Protein AF-0000000083363530 (afdb_homodimer)

Foldseek 3Di:
DDPPDPCVLCVVPLQAAAEDLQDPVSVLVRLLSLHQYEHEHQDDVRVVSQVVLVVLLQYDYFDADPPPRDTDPVSVVVRRCLCHPNPVSVVSNSVSSPVVNVVSVVVVVVVVVVVVVVVD/DDPPDPVVLCVVNLQAAAEDLQDPVSVLVRLLSLHQYEHEHQDDVRVVSQVVLVVLLQYDYFDADPPPRDTDPVSVVVRRCLCHPNPVSVVSNSVSSPVVNVVSVVVVVVVVVVVVVVVD

Solvent-accessible surface area (backbone atoms only — not comparable to full-atom values): 12328 Å² total; per-residue (Å²): 132,84,75,68,58,66,61,58,53,50,68,54,49,69,58,35,32,27,35,26,43,35,46,72,67,43,46,51,55,33,24,67,66,25,26,26,33,41,31,51,50,80,53,80,77,12,47,62,44,38,51,52,39,37,72,60,39,24,33,44,69,41,53,59,41,86,87,80,66,47,67,41,60,67,39,47,43,52,47,52,41,37,52,71,68,34,63,70,58,28,48,50,17,32,56,35,10,47,57,47,24,57,54,51,53,50,49,52,50,48,48,51,50,49,48,55,55,60,75,93,133,83,75,70,59,66,60,56,52,47,71,64,41,68,60,34,31,26,36,25,43,35,46,72,66,42,48,50,56,32,23,68,64,25,25,26,33,41,30,50,50,81,54,80,76,13,46,61,44,38,53,53,38,37,72,60,38,24,33,45,70,40,54,61,40,88,87,80,66,46,66,42,60,67,39,46,43,51,47,51,40,36,53,70,69,34,64,69,59,26,48,50,18,30,54,36,10,47,58,48,24,55,54,51,53,52,48,52,51,49,47,52,50,47,48,55,57,59,75,91

Secondary structure (DSSP, 8-state):
-----HHHHHHS----EEEE---HHHHHHHHHTTPPEEE---STTHHHHHHHHHHTTSEEEPPB-TTT-PBPHHHHHHHHHHHHT-HHHHHHHHHHHHHHHHHHHHHHHHHHHHHHHHH-/-----HHHHHHS----EEEE---HHHHHHHHHTTPPEEE---STTHHHHHHHHHHTTSEEEPPB-TTT-PBPHHHHHHHHHHHHT-HHHHHHHHHHHHHHHHHHHHHHHHHHHHHHHHH-

Nearest PDB structures (foldseek):
  7es1-assembly1_A  TM=7.806E-01  e=2.069E-10  Oryza sativa Japonica Group
  7erx-assembly1_A  TM=7.816E-01  e=2.651E-10  Oryza sativa Japonica Group
  7es2-assembly1_A  TM=7.808E-01  e=3.001E-10  Oryza sativa Japonica Group
  7es0-assembly1_A  TM=7.761E-01  e=3.397E-10  Oryza sativa Japonica Group
  2o6l-assembly1_B  TM=7.763E-01  e=7.255E-05  Homo sapiens

InterPro domains:
  IPR002213 UDP-glucuronosyl/UDP-glucosyltransferase [PF00201] (2-87)
  IPR035595 UDP-glycosyltransferase family, conserved site [PS00375] (3-46)
  IPR050481 UDP-glycosyltransferase, plant-type [PTHR48049] (2-119)

Sequence (240 aa):
MGWVPQVSLLAHGAVGGFLTHCGQRSLTEGLLFWRPLIMLPIRGDQGPNARLMEGKKVGLQVKRDENDGSFDCHGIVSAVRAVMLEEETRGVLVANALKAQGIIADKELQYRYIDQLTQQMGWVPQVSLLAHGAVGGFLTHCGQRSLTEGLLFWRPLIMLPIRGDQGPNARLMEGKKVGLQVKRDENDGSFDCHGIVSAVRAVMLEEETRGVLVANALKAQGIIADKELQYRYIDQLTQQ

pLDDT: mean 82.64, std 19.35, range [20.36, 98.25]

Structure (mmCIF, N/CA/C/O backbone):
data_AF-0000000083363530-model_v1
#
loop_
_entity.id
_entity.type
_entity.pdbx_description
1 polymer 'Uncharacterized protein'
#
loop_
_atom_site.group_PDB
_atom_site.id
_atom_site.type_symbol
_atom_site.label_atom_id
_atom_site.label_alt_id
_atom_site.label_comp_id
_atom_site.label_asym_id
_atom_site.label_entity_id
_atom_site.label_seq_id
_atom_site.pdbx_PDB_ins_code
_atom_site.Cartn_x
_atom_site.Cartn_y
_atom_site.Cartn_z
_atom_site.occupancy
_atom_site.B_iso_or_equiv
_atom_site.auth_seq_id
_atom_site.auth_comp_id
_atom_site.auth_asym_id
_atom_site.auth_atom_id
_atom_site.pdbx_PDB_model_num
ATOM 1 N N . MET A 1 1 ? -5.062 17.984 -24.953 1 20.36 1 MET A N 1
ATOM 2 C CA . MET A 1 1 ? -4.559 17.375 -23.719 1 20.36 1 MET A CA 1
ATOM 3 C C . MET A 1 1 ? -5.488 16.266 -23.25 1 20.36 1 MET A C 1
ATOM 5 O O . MET A 1 1 ? -6.664 16.516 -22.984 1 20.36 1 MET A O 1
ATOM 9 N N . GLY A 1 2 ? -5.668 15.078 -23.766 1 26.3 2 GLY A N 1
ATOM 10 C CA . GLY A 1 2 ? -6.793 14.148 -23.75 1 26.3 2 GLY A CA 1
ATOM 11 C C . GLY A 1 2 ? -7.09 13.594 -22.359 1 26.3 2 GLY A C 1
ATOM 12 O O . GLY A 1 2 ? -6.195 13.492 -21.531 1 26.3 2 GLY A O 1
ATOM 13 N N . TRP A 1 3 ? -8.289 14.117 -21.844 1 24.89 3 TRP A N 1
ATOM 14 C CA . TRP A 1 3 ? -9.008 13.656 -20.656 1 24.89 3 TRP A CA 1
ATOM 15 C C . TRP A 1 3 ? -8.984 12.133 -20.562 1 24.89 3 TRP A C 1
ATOM 17 O O . TRP A 1 3 ? -9.508 11.445 -21.438 1 24.89 3 TRP A O 1
ATOM 27 N N . VAL A 1 4 ? -7.973 11.555 -20.406 1 35.59 4 VAL A N 1
ATOM 28 C CA . VAL A 1 4 ? -8.141 10.148 -20.078 1 35.59 4 VAL A CA 1
ATOM 29 C C . VAL A 1 4 ? -9.375 9.953 -19.203 1 35.59 4 VAL A C 1
ATOM 31 O O . VAL A 1 4 ? -9.547 10.648 -18.203 1 35.59 4 VAL A O 1
ATOM 34 N N . PRO A 1 5 ? -10.469 9.484 -19.781 1 35.5 5 PRO A N 1
ATOM 35 C CA . PRO A 1 5 ? -11.75 9.328 -19.094 1 35.5 5 PRO A CA 1
ATOM 36 C C . PRO A 1 5 ? -11.586 8.836 -17.656 1 35.5 5 PRO A C 1
ATOM 38 O O . PRO A 1 5 ? -10.719 8 -17.375 1 35.5 5 PRO A O 1
ATOM 41 N N . GLN A 1 6 ? -11.93 9.633 -16.672 1 36.66 6 GLN A N 1
ATOM 42 C CA . GLN A 1 6 ? -12.023 9.414 -15.227 1 36.66 6 GLN A CA 1
ATOM 43 C C . GLN A 1 6 ? -12.508 8.008 -14.914 1 36.66 6 GLN A C 1
ATOM 45 O O . GLN A 1 6 ? -11.992 7.355 -14.008 1 36.66 6 GLN A O 1
ATOM 50 N N . VAL A 1 7 ? -13.648 7.656 -15.539 1 37.97 7 VAL A N 1
ATOM 51 C CA . VAL A 1 7 ? -14.344 6.391 -15.336 1 37.97 7 VAL A CA 1
ATOM 52 C C . VAL A 1 7 ? -13.414 5.227 -15.664 1 37.97 7 VAL A C 1
ATOM 54 O O . VAL A 1 7 ? -13.414 4.211 -14.969 1 37.97 7 VAL A O 1
ATOM 57 N N . SER A 1 8 ? -12.828 5.297 -16.844 1 39.44 8 SER A N 1
ATOM 58 C CA . SER A 1 8 ? -11.984 4.184 -17.25 1 39.44 8 SER A CA 1
ATOM 59 C C . SER A 1 8 ? -10.82 3.98 -16.297 1 39.44 8 SER A C 1
ATOM 61 O O . SER A 1 8 ? -10.398 2.85 -16.047 1 39.44 8 SER A O 1
ATOM 63 N N . LEU A 1 9 ? -10.25 5.039 -15.945 1 39.72 9 LEU A N 1
ATOM 64 C CA . LEU A 1 9 ? -9.18 4.984 -14.953 1 39.72 9 LEU A CA 1
ATOM 65 C C . LEU A 1 9 ? -9.688 4.367 -13.648 1 39.72 9 LEU A C 1
ATOM 67 O O . LEU A 1 9 ? -8.977 3.58 -13.016 1 39.72 9 LEU A O 1
ATOM 71 N N . LEU A 1 10 ? -10.898 4.918 -13.266 1 40.12 10 LEU A N 1
ATOM 72 C CA . LEU A 1 10 ? -11.57 4.305 -12.125 1 40.12 10 LEU A CA 1
ATOM 73 C C . LEU A 1 10 ? -11.906 2.844 -12.414 1 40.12 10 LEU A C 1
ATOM 75 O O . LEU A 1 10 ? -11.914 2.014 -11.5 1 40.12 10 LEU A O 1
ATOM 79 N N . ALA A 1 11 ? -12.516 2.73 -13.578 1 40.66 11 ALA A N 1
ATOM 80 C CA . ALA A 1 11 ? -12.938 1.396 -13.992 1 40.66 11 ALA A CA 1
ATOM 81 C C . ALA A 1 11 ? -11.797 0.39 -13.859 1 40.66 11 ALA A C 1
ATOM 83 O O . ALA A 1 11 ? -12.031 -0.813 -13.727 1 40.66 11 ALA A O 1
ATOM 84 N N . HIS A 1 12 ? -10.602 0.972 -14.414 1 45.84 12 HIS A N 1
ATOM 85 C CA . HIS A 1 12 ? -9.484 0.067 -14.188 1 45.84 12 HIS A CA 1
ATOM 86 C C . HIS A 1 12 ? -8.992 0.144 -12.742 1 45.84 12 HIS A C 1
ATOM 88 O O . HIS A 1 12 ? -8.438 1.165 -12.328 1 45.84 12 HIS A O 1
ATOM 94 N N . GLY A 1 13 ? -9.898 0.085 -11.781 1 45.78 13 GLY A N 1
ATOM 95 C CA . GLY A 1 13 ? -9.898 0.132 -10.328 1 45.78 13 GLY A CA 1
ATOM 96 C C . GLY A 1 13 ? -8.5 0.112 -9.734 1 45.78 13 GLY A C 1
ATOM 97 O O . GLY A 1 13 ? -7.703 -0.777 -10.039 1 45.78 13 GLY A O 1
ATOM 98 N N . ALA A 1 14 ? -7.938 1.438 -9.719 1 51.19 14 ALA A N 1
ATOM 99 C CA . ALA A 1 14 ? -6.777 1.598 -8.844 1 51.19 14 ALA A CA 1
ATOM 100 C C . ALA A 1 14 ? -6.828 0.613 -7.676 1 51.19 14 ALA A C 1
ATOM 102 O O . ALA A 1 14 ? -7.695 0.716 -6.805 1 51.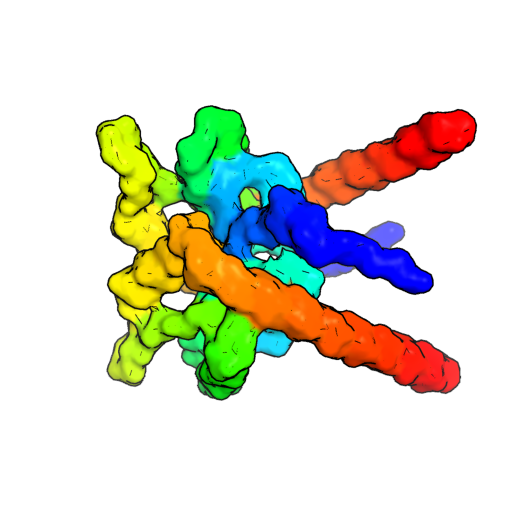19 14 ALA A O 1
ATOM 103 N N . VAL A 1 15 ? -6.484 -0.751 -7.922 1 64.88 15 VAL A N 1
ATOM 104 C CA . VAL A 1 15 ? -6.758 -1.924 -7.098 1 64.88 15 VAL A CA 1
ATOM 105 C C . VAL A 1 15 ? -5.715 -2.033 -5.988 1 64.88 15 VAL A C 1
ATOM 107 O O . VAL A 1 15 ? -4.535 -2.283 -6.262 1 64.88 15 VAL A O 1
ATOM 110 N N . GLY A 1 16 ? -5.922 -1.155 -4.957 1 88.75 16 GLY A N 1
ATOM 111 C CA . GLY A 1 16 ? -5.195 -1.433 -3.727 1 88.75 16 GLY A CA 1
ATOM 112 C C . GLY A 1 16 ? -5.047 -0.214 -2.836 1 88.75 16 GLY A C 1
ATOM 113 O O . GLY A 1 16 ? -5.742 0.786 -3.02 1 88.75 16 GLY A O 1
ATOM 114 N N . GLY A 1 17 ? -4.328 -0.275 -1.794 1 93.94 17 GLY A N 1
ATOM 115 C CA . GLY A 1 17 ? -3.988 0.768 -0.839 1 93.94 17 GLY A CA 1
ATOM 116 C C . GLY A 1 17 ? -2.5 0.849 -0.552 1 93.94 17 GLY A C 1
ATOM 117 O O . GLY A 1 17 ? -1.746 -0.065 -0.893 1 93.94 17 GLY A O 1
ATOM 118 N N . PHE A 1 18 ? -2.107 2 -0.044 1 94.31 18 PHE A N 1
ATOM 119 C CA . PHE A 1 18 ? -0.705 2.227 0.286 1 94.31 18 PHE A CA 1
ATOM 120 C C . PHE A 1 18 ? -0.535 2.486 1.778 1 94.31 18 PHE A C 1
ATOM 122 O O . PHE A 1 18 ? -1.211 3.35 2.344 1 94.31 18 PHE A O 1
ATOM 129 N N . LEU A 1 19 ? 0.334 1.679 2.395 1 96.62 19 LEU A N 1
ATOM 130 C CA . LEU A 1 19 ? 0.705 1.87 3.793 1 96.62 19 LEU A CA 1
ATOM 131 C C . LEU A 1 19 ? 1.917 2.787 3.912 1 96.62 19 LEU A C 1
ATOM 133 O O . LEU A 1 19 ? 2.914 2.602 3.211 1 96.62 19 LEU A O 1
ATOM 137 N N . THR A 1 20 ? 1.854 3.738 4.867 1 94.12 20 THR A N 1
ATOM 138 C CA . THR A 1 20 ? 2.955 4.688 4.988 1 94.12 20 THR A CA 1
ATOM 139 C C . THR A 1 20 ? 3.061 5.219 6.414 1 94.12 20 THR A C 1
ATOM 141 O O . THR A 1 20 ? 2.055 5.316 7.121 1 94.12 20 THR A O 1
ATOM 144 N N . HIS A 1 21 ? 4.219 5.66 6.723 1 94.31 21 HIS A N 1
ATOM 145 C CA . HIS A 1 21 ? 4.422 6.402 7.961 1 94.31 21 HIS A CA 1
ATOM 146 C C . HIS A 1 21 ? 4.23 7.898 7.746 1 94.31 21 HIS A C 1
ATOM 148 O O . HIS A 1 21 ? 4.344 8.688 8.688 1 94.31 21 HIS A O 1
ATOM 154 N N . CYS A 1 22 ? 3.963 8.242 6.492 1 93.31 22 CYS A N 1
ATOM 155 C CA . CYS A 1 22 ? 3.523 9.602 6.188 1 93.31 22 CYS A CA 1
ATOM 156 C C . CYS A 1 22 ? 4.715 10.539 6.031 1 93.31 22 CYS A C 1
ATOM 158 O O . CYS A 1 22 ? 4.625 11.719 6.367 1 93.31 22 CYS A O 1
ATOM 160 N N . GLY A 1 23 ? 5.816 10.008 5.648 1 89.56 23 GLY A N 1
ATOM 161 C CA . GLY A 1 23 ? 6.867 10.891 5.164 1 89.56 23 GLY A CA 1
ATOM 162 C C . GLY A 1 23 ? 6.52 11.555 3.846 1 89.56 23 GLY A C 1
ATOM 163 O O . GLY A 1 23 ? 5.703 11.047 3.08 1 89.56 23 GLY A O 1
ATOM 164 N N . GLN A 1 24 ? 7.176 12.617 3.607 1 85.5 24 GLN A N 1
ATOM 165 C CA . GLN A 1 24 ? 6.879 13.383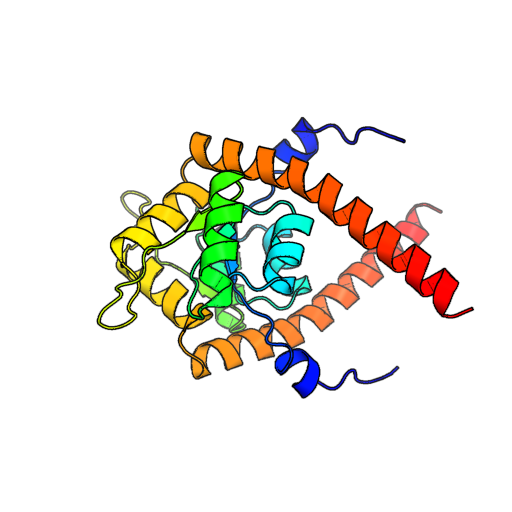 2.402 1 85.5 24 GLN A CA 1
ATOM 166 C C . GLN A 1 24 ? 7.074 12.539 1.148 1 85.5 24 GLN A C 1
ATOM 168 O O . GLN A 1 24 ? 6.223 12.539 0.255 1 85.5 24 GLN A O 1
ATOM 173 N N . ARG A 1 25 ? 8.047 11.812 1.051 1 83.31 25 ARG A N 1
ATOM 174 C CA . ARG A 1 25 ? 8.344 11.008 -0.135 1 83.31 25 ARG A CA 1
ATOM 175 C C . ARG A 1 25 ? 7.305 9.914 -0.33 1 83.31 25 ARG A C 1
ATOM 177 O O . ARG A 1 25 ? 6.805 9.719 -1.439 1 83.31 25 ARG A O 1
ATOM 184 N N . SER A 1 26 ? 6.949 9.156 0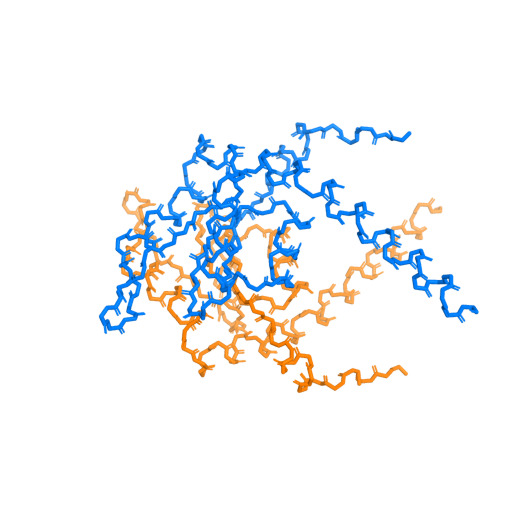.768 1 86.38 26 SER A N 1
ATOM 185 C CA . SER A 1 26 ? 6 8.055 0.643 1 86.38 26 SER A CA 1
ATOM 186 C C . SER A 1 26 ? 4.602 8.562 0.324 1 86.38 26 SER A C 1
ATOM 188 O O . SER A 1 26 ? 3.848 7.91 -0.402 1 86.38 26 SER A O 1
ATOM 190 N N . LEU A 1 27 ? 4.266 9.758 0.868 1 90.69 27 LEU A N 1
ATOM 191 C CA . LEU A 1 27 ? 2.967 10.344 0.549 1 90.69 27 LEU A CA 1
ATOM 192 C C . LEU A 1 27 ? 2.875 10.688 -0.933 1 90.69 27 LEU A C 1
ATOM 194 O O . LEU A 1 27 ? 1.875 10.383 -1.585 1 90.69 27 LEU A O 1
ATOM 198 N N . THR A 1 28 ? 3.938 11.266 -1.398 1 85.69 28 THR A N 1
ATOM 199 C CA . THR A 1 28 ? 3.98 11.625 -2.811 1 85.69 28 THR A CA 1
ATOM 200 C C . THR A 1 28 ? 3.891 10.383 -3.691 1 85.69 28 THR A C 1
ATOM 202 O O . THR A 1 28 ? 3.131 10.359 -4.664 1 85.69 28 THR A O 1
ATOM 205 N N . GLU A 1 29 ? 4.539 9.367 -3.348 1 82.12 29 GLU A N 1
ATOM 206 C CA . GLU A 1 29 ? 4.539 8.133 -4.121 1 82.12 29 GLU A CA 1
ATOM 207 C C . GLU A 1 29 ? 3.16 7.48 -4.121 1 82.12 29 GLU A C 1
ATOM 209 O O . GLU A 1 29 ? 2.672 7.047 -5.168 1 82.12 29 GLU A O 1
ATOM 214 N N . GLY A 1 30 ? 2.531 7.383 -2.938 1 86.25 30 GLY A N 1
ATOM 215 C CA . GLY A 1 30 ? 1.199 6.805 -2.844 1 86.25 30 GLY A CA 1
ATOM 216 C C . GLY A 1 30 ? 0.167 7.543 -3.674 1 86.25 30 GLY A C 1
ATOM 217 O O . GLY A 1 30 ? -0.622 6.922 -4.391 1 86.25 30 GLY A O 1
ATOM 218 N N . LEU A 1 31 ? 0.304 8.797 -3.682 1 87.44 31 LEU A N 1
ATOM 219 C CA . LEU A 1 31 ? -0.715 9.602 -4.336 1 87.44 31 LEU A CA 1
ATOM 220 C C . LEU A 1 31 ? -0.428 9.734 -5.828 1 87.44 31 LEU A C 1
ATOM 222 O O . LEU A 1 31 ? -1.341 9.977 -6.625 1 87.44 31 LEU A O 1
ATOM 226 N N . LEU A 1 32 ? 0.815 9.586 -6.215 1 80.44 32 LEU A N 1
ATOM 227 C CA . LEU A 1 32 ? 1.167 9.602 -7.629 1 80.44 32 LEU A CA 1
ATOM 228 C C . LEU A 1 32 ? 0.461 8.484 -8.383 1 80.44 32 LEU A C 1
ATOM 230 O O . LEU A 1 32 ? 0.088 8.648 -9.547 1 80.44 32 LEU A O 1
ATOM 234 N N . PHE A 1 33 ? 0.153 7.43 -7.648 1 77.56 33 PHE A N 1
ATOM 235 C CA . PHE A 1 33 ? -0.527 6.297 -8.266 1 77.56 33 PHE A CA 1
ATOM 236 C C . PHE A 1 33 ? -1.99 6.246 -7.836 1 77.56 33 PHE A C 1
ATOM 238 O O . PHE A 1 33 ? -2.643 5.207 -7.957 1 77.56 33 PHE A O 1
ATOM 245 N N . TRP A 1 34 ? -2.438 7.25 -7.215 1 84.56 34 TRP A N 1
ATOM 246 C CA . TRP A 1 34 ? -3.83 7.477 -6.844 1 84.56 34 TRP A CA 1
ATOM 247 C C . TRP A 1 34 ? -4.297 6.445 -5.82 1 84.56 34 TRP A C 1
ATOM 249 O O . TRP A 1 34 ? -5.441 5.996 -5.859 1 84.56 34 TRP A O 1
ATOM 259 N N . ARG A 1 35 ? -3.463 6.051 -5.031 1 89.62 35 ARG A N 1
ATOM 260 C CA . ARG A 1 35 ? -3.818 5.051 -4.027 1 89.62 35 ARG A CA 1
ATOM 261 C C . ARG A 1 35 ? -4.32 5.715 -2.748 1 89.62 35 ARG A C 1
ATOM 263 O O . ARG A 1 35 ? -3.686 6.637 -2.23 1 89.62 35 ARG A O 1
ATOM 270 N N . PRO A 1 36 ? -5.473 5.145 -2.26 1 94.81 36 PRO A N 1
ATOM 271 C CA . PRO A 1 36 ? -5.797 5.559 -0.893 1 94.81 36 PRO A CA 1
ATOM 272 C C . PRO A 1 36 ? -4.703 5.195 0.108 1 94.81 36 PRO A C 1
ATOM 274 O O . PRO A 1 36 ? -4.062 4.148 -0.021 1 94.81 36 PRO A O 1
ATOM 277 N N . LEU A 1 37 ? -4.582 6.047 1.1 1 95.94 37 LEU A N 1
ATOM 278 C CA . LEU A 1 37 ? -3.5 5.863 2.061 1 95.94 37 LEU A CA 1
ATOM 279 C C . LEU A 1 37 ? -4.027 5.262 3.361 1 95.94 37 LEU A C 1
ATOM 281 O O . LEU A 1 37 ? -5.117 5.613 3.814 1 95.94 37 LEU A O 1
ATOM 285 N N . ILE A 1 38 ? -3.326 4.348 3.916 1 97.88 38 ILE A N 1
ATOM 286 C CA . ILE A 1 38 ? -3.428 3.957 5.316 1 97.88 38 ILE A CA 1
ATOM 287 C C . ILE A 1 38 ? -2.186 4.418 6.074 1 97.88 38 ILE A C 1
ATOM 289 O O . ILE A 1 38 ? -1.071 3.98 5.777 1 97.88 38 ILE A O 1
ATOM 293 N N . MET A 1 39 ? -2.404 5.27 7.004 1 96.94 39 MET A N 1
ATOM 294 C CA . MET A 1 39 ? -1.309 6.059 7.559 1 96.94 39 MET A CA 1
ATOM 295 C C . MET A 1 39 ? -1.022 5.645 9 1 96.94 39 MET A C 1
ATO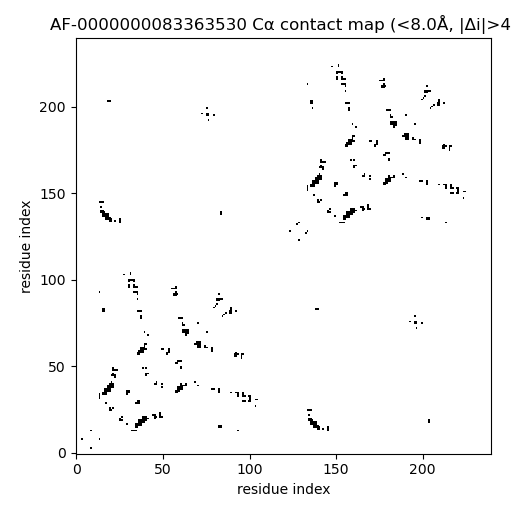M 297 O O . MET A 1 39 ? -1.926 5.633 9.836 1 96.94 39 MET A O 1
ATOM 301 N N . LEU A 1 40 ? 0.199 5.285 9.266 1 96.62 40 LEU A N 1
ATOM 302 C CA . LEU A 1 40 ? 0.699 4.898 10.578 1 96.62 40 LEU A CA 1
ATOM 303 C C . LEU A 1 40 ? 1.874 5.777 11 1 96.62 40 LEU A C 1
ATOM 305 O O . LEU A 1 40 ? 3.012 5.309 11.062 1 96.62 40 LEU A O 1
ATOM 309 N N . PRO A 1 41 ? 1.593 6.992 11.391 1 94.75 41 PRO A N 1
ATOM 310 C CA . PRO A 1 41 ? 2.693 7.875 11.789 1 94.75 41 PRO A CA 1
ATOM 311 C C . PRO A 1 41 ? 3.371 7.43 13.086 1 94.75 41 PRO A C 1
ATOM 313 O O . PRO A 1 41 ? 2.697 6.969 14.008 1 94.75 41 PRO A O 1
ATOM 316 N N . ILE A 1 42 ? 4.641 7.578 13.109 1 91.75 42 ILE A N 1
ATOM 317 C CA . ILE A 1 42 ? 5.414 7.129 14.266 1 91.75 42 ILE A CA 1
ATOM 318 C C . ILE A 1 42 ? 6.188 8.305 14.859 1 91.75 42 ILE A C 1
ATOM 320 O O . ILE A 1 42 ? 6.25 8.461 16.078 1 91.75 42 ILE A O 1
ATOM 324 N N . ARG A 1 43 ? 6.68 9.18 13.93 1 89.62 43 ARG A N 1
ATOM 325 C CA . ARG A 1 43 ? 7.512 10.297 14.367 1 89.62 43 ARG A CA 1
ATOM 326 C C . ARG A 1 43 ? 6.703 11.586 14.438 1 89.62 43 ARG A C 1
ATOM 328 O O . ARG A 1 43 ? 5.578 11.648 13.945 1 89.62 43 ARG A O 1
ATOM 335 N N . GLY A 1 44 ? 7.203 12.531 15.047 1 86.69 44 GLY A N 1
ATOM 336 C CA . GLY A 1 44 ? 6.516 13.781 15.328 1 86.69 44 GLY A CA 1
ATOM 337 C C . GLY A 1 44 ? 6.094 14.523 14.078 1 86.69 44 GLY A C 1
ATOM 338 O O . GLY A 1 44 ? 5 15.086 14.023 1 86.69 44 GLY A O 1
ATOM 339 N N . ASP A 1 45 ? 6.883 14.586 12.992 1 88.5 45 ASP A N 1
ATOM 340 C CA . ASP A 1 45 ? 6.578 15.328 11.766 1 88.5 45 ASP A CA 1
ATOM 341 C C . ASP A 1 45 ? 5.551 14.586 10.922 1 88.5 45 ASP A C 1
ATOM 343 O O . ASP A 1 45 ? 4.93 15.172 10.031 1 88.5 45 ASP A O 1
ATOM 347 N N . GLN A 1 46 ? 5.336 13.312 11.258 1 92.94 46 GLN A N 1
ATOM 348 C CA . GLN A 1 46 ? 4.457 12.469 10.453 1 92.94 46 GLN A CA 1
ATOM 349 C C . GLN A 1 46 ? 3 12.641 10.867 1 92.94 46 GLN A C 1
ATOM 351 O O . GLN A 1 46 ? 2.094 12.5 10.047 1 92.94 46 GLN A O 1
ATOM 356 N N . GLY A 1 47 ? 2.742 12.992 12.109 1 93.5 47 GLY A N 1
ATOM 357 C CA . GLY A 1 47 ? 1.395 13.195 12.617 1 93.5 47 GLY A CA 1
ATOM 358 C C . GLY A 1 47 ? 0.653 14.312 11.906 1 93.5 47 GLY A C 1
ATOM 359 O O . GLY A 1 47 ? -0.435 14.094 11.367 1 93.5 47 GLY A O 1
ATOM 360 N N . PRO A 1 48 ? 1.23 15.461 11.875 1 95.62 48 PRO A N 1
ATOM 361 C CA . PRO A 1 48 ? 0.616 16.578 11.141 1 95.62 48 PRO A CA 1
ATOM 362 C C . PRO A 1 48 ? 0.38 16.25 9.664 1 95.62 48 PRO A C 1
ATOM 364 O O . PRO A 1 48 ? -0.661 16.609 9.109 1 95.62 48 PRO A O 1
ATOM 367 N N . ASN A 1 49 ? 1.296 15.547 9.016 1 94.94 49 ASN A N 1
ATOM 368 C CA . ASN A 1 49 ? 1.1 15.109 7.641 1 94.94 49 ASN A CA 1
ATOM 369 C C . ASN A 1 49 ? -0.126 14.211 7.504 1 94.94 49 ASN A C 1
ATOM 371 O O . ASN A 1 49 ? -0.933 14.391 6.59 1 94.94 49 ASN A O 1
ATOM 375 N N . ALA A 1 50 ? -0.221 13.258 8.422 1 96.38 50 ALA A N 1
ATOM 376 C CA . ALA A 1 50 ? -1.346 12.328 8.398 1 96.38 50 ALA A CA 1
ATOM 377 C C . ALA A 1 50 ? -2.672 13.062 8.562 1 96.38 50 ALA A C 1
ATOM 379 O O . ALA A 1 50 ? -3.637 12.781 7.848 1 96.38 50 ALA A O 1
ATOM 380 N N . ARG A 1 51 ? -2.705 14.008 9.453 1 96.56 51 ARG A N 1
ATOM 381 C CA . ARG A 1 51 ? -3.916 14.789 9.688 1 96.56 51 ARG A CA 1
ATOM 382 C C . ARG A 1 51 ? -4.301 15.586 8.445 1 96.56 51 ARG A C 1
ATOM 384 O O . ARG A 1 51 ? -5.48 15.664 8.094 1 96.56 51 ARG A O 1
ATOM 391 N N . LEU A 1 52 ? -3.334 16.188 7.801 1 96.19 52 LEU A N 1
ATOM 392 C CA . LEU A 1 52 ? -3.578 16.953 6.586 1 96.19 52 LEU A CA 1
ATOM 393 C C . LEU A 1 52 ? -4.16 16.062 5.492 1 96.19 52 LEU A C 1
ATOM 395 O O . LEU A 1 52 ? -5.137 16.438 4.84 1 96.19 52 LEU A O 1
ATOM 399 N N . MET A 1 53 ? -3.578 14.883 5.285 1 96.75 53 MET A N 1
ATOM 400 C CA . MET A 1 53 ? -4.043 13.953 4.262 1 96.75 53 MET A CA 1
ATOM 401 C C . MET A 1 53 ? -5.449 13.453 4.578 1 96.75 53 MET A C 1
ATOM 403 O O . MET A 1 53 ? -6.258 13.25 3.672 1 96.75 53 MET A O 1
ATOM 407 N N . GLU A 1 54 ? -5.68 13.156 5.871 1 97.31 54 GLU A N 1
ATOM 408 C CA . GLU A 1 54 ? -7.02 12.742 6.273 1 97.31 54 GLU A CA 1
ATOM 409 C C . GLU A 1 54 ? -8.039 13.844 6.016 1 97.31 54 GLU A C 1
ATOM 411 O O . GLU A 1 54 ? -9.164 13.562 5.578 1 97.31 54 GLU A O 1
ATOM 416 N N . GLY A 1 55 ? -7.641 15.062 6.281 1 97.19 55 GLY A N 1
ATOM 417 C CA . GLY A 1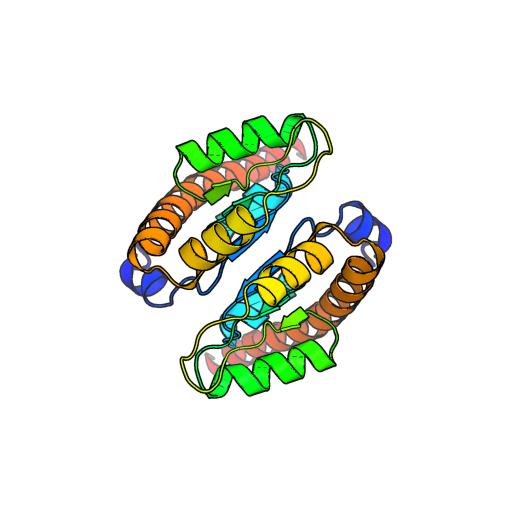 55 ? -8.492 16.203 5.984 1 97.19 55 GLY A CA 1
ATOM 418 C C . GLY A 1 55 ? -8.828 16.328 4.512 1 97.19 55 GLY A C 1
ATOM 419 O O . GLY A 1 55 ? -9.938 16.734 4.152 1 97.19 55 GLY A O 1
ATOM 420 N N . LYS A 1 56 ? -7.922 15.93 3.68 1 96.94 56 LYS A N 1
ATOM 421 C CA . LYS A 1 56 ? -8.109 15.969 2.23 1 96.94 56 LYS A CA 1
ATOM 422 C C . LYS A 1 56 ? -8.867 14.734 1.743 1 96.94 56 LYS A C 1
ATOM 424 O O . LYS A 1 56 ? -9.133 14.602 0.549 1 96.94 56 LYS A O 1
ATOM 429 N N . LYS A 1 57 ? -9.125 13.812 2.689 1 97.81 57 LYS A N 1
ATOM 430 C CA . LYS A 1 57 ? -9.875 12.594 2.426 1 97.81 57 LYS A CA 1
ATOM 431 C C . LYS A 1 57 ? -9.172 11.734 1.372 1 97.81 57 LYS A C 1
ATOM 433 O O . LYS A 1 57 ? -9.82 11.227 0.452 1 97.81 57 LYS A O 1
ATOM 438 N N . VAL A 1 58 ? -7.879 11.578 1.509 1 96.81 58 VAL A N 1
ATOM 439 C CA . VAL A 1 58 ? -7.125 10.727 0.599 1 96.81 58 VAL A CA 1
ATOM 440 C C . VAL A 1 58 ? -6.609 9.5 1.348 1 96.81 58 VAL A C 1
ATOM 442 O O . VAL A 1 58 ? -6.004 8.609 0.749 1 96.81 58 VAL A O 1
ATOM 445 N N . GLY A 1 59 ? -6.801 9.477 2.658 1 97.31 59 GLY A N 1
ATOM 446 C CA . GLY A 1 59 ? -6.336 8.352 3.459 1 97.31 59 GLY A CA 1
ATOM 447 C C . GLY A 1 59 ? -6.953 8.312 4.844 1 97.31 59 GLY A C 1
ATOM 448 O O . GLY A 1 59 ? -7.691 9.227 5.227 1 97.31 59 GLY A O 1
ATOM 449 N N . LEU A 1 60 ? -6.695 7.238 5.551 1 98.25 60 LEU A N 1
ATOM 450 C CA . LEU A 1 60 ? -7.16 7.016 6.914 1 98.25 60 LEU A CA 1
ATOM 451 C C . LEU A 1 60 ? -5.98 6.852 7.867 1 98.25 60 LEU A C 1
ATOM 453 O O . LEU A 1 60 ? -5.07 6.062 7.605 1 98.25 60 LEU A O 1
ATOM 457 N N . GLN A 1 61 ? -6.031 7.57 8.945 1 97.81 61 GLN A N 1
ATOM 458 C CA . GLN A 1 61 ? -4.988 7.461 9.961 1 97.81 61 GLN A CA 1
ATOM 459 C C . GLN A 1 61 ? -5.363 6.445 11.031 1 97.81 61 GLN A C 1
ATOM 461 O O . GLN A 1 61 ? -6.492 6.441 11.523 1 97.81 61 GLN A O 1
ATOM 466 N N . VAL A 1 62 ? -4.453 5.586 11.367 1 97.81 62 VAL A N 1
ATOM 467 C CA . VAL A 1 62 ? -4.633 4.656 12.484 1 97.81 62 VAL A CA 1
ATOM 468 C C . VAL A 1 62 ? -4.172 5.316 13.781 1 97.81 62 VAL A C 1
ATOM 470 O O . VAL A 1 62 ? -3.061 5.84 13.859 1 97.81 62 VAL A O 1
ATOM 473 N N . LYS A 1 63 ? -5.004 5.25 14.734 1 95.94 63 LYS A N 1
ATOM 474 C CA . LYS A 1 63 ? -4.695 5.895 16.016 1 95.94 63 LYS A CA 1
ATOM 475 C C . LYS A 1 63 ? -3.531 5.195 16.703 1 95.94 63 LYS A C 1
ATOM 477 O O . LYS A 1 63 ? -3.447 3.967 16.719 1 95.94 63 LYS A O 1
ATOM 482 N N . ARG A 1 64 ? -2.711 5.988 17.266 1 94.81 64 ARG A N 1
ATOM 483 C CA . ARG A 1 64 ? -1.559 5.523 18.031 1 94.81 64 ARG A CA 1
ATOM 484 C C . ARG A 1 64 ? -1.683 5.91 19.5 1 94.81 64 ARG A C 1
ATOM 486 O O . ARG A 1 64 ? -2.041 7.043 19.828 1 94.81 64 ARG A O 1
ATOM 493 N N . ASP A 1 65 ? -1.428 4.922 20.359 1 94.25 65 ASP A N 1
ATOM 494 C CA . ASP A 1 65 ? -1.489 5.199 21.781 1 94.25 65 ASP A CA 1
ATOM 495 C C . ASP A 1 65 ? -0.354 6.125 22.219 1 94.25 65 ASP A C 1
ATOM 497 O O . ASP A 1 65 ? 0.817 5.844 21.953 1 94.25 65 ASP A O 1
ATOM 501 N N . GLU A 1 66 ? -0.662 7.145 22.906 1 89.94 66 GLU A N 1
ATOM 502 C CA . GLU A 1 66 ? 0.328 8.148 23.297 1 89.94 66 GLU A CA 1
ATOM 503 C C . GLU A 1 66 ? 1.224 7.633 24.422 1 89.94 66 GLU A C 1
ATOM 505 O O . GLU A 1 66 ? 2.344 8.117 24.594 1 89.94 66 GLU A O 1
ATOM 510 N N . ASN A 1 67 ? 0.733 6.652 25.156 1 93.31 67 ASN A N 1
ATOM 511 C CA . ASN A 1 67 ? 1.473 6.168 26.328 1 93.31 67 ASN A CA 1
ATOM 512 C C . ASN A 1 67 ? 2.525 5.137 25.922 1 93.31 67 ASN A C 1
ATOM 514 O O . ASN A 1 67 ? 3.68 5.227 26.344 1 93.31 67 ASN A O 1
ATOM 518 N N . ASP A 1 68 ? 2.209 4.191 25.016 1 93.5 68 ASP A N 1
ATOM 519 C CA . ASP A 1 68 ? 3.16 3.117 24.75 1 93.5 68 ASP A CA 1
ATOM 520 C C . ASP A 1 68 ? 3.537 3.08 23.266 1 93.5 68 ASP A C 1
ATOM 522 O O . ASP A 1 68 ? 4.324 2.23 22.844 1 93.5 68 ASP A O 1
ATOM 526 N N . GLY A 1 69 ? 2.922 3.928 22.453 1 92.31 69 GLY A N 1
ATOM 527 C CA . GLY A 1 69 ? 3.305 4.059 21.047 1 92.31 69 GLY A CA 1
ATOM 528 C C . GLY A 1 69 ? 2.705 2.982 20.172 1 92.31 69 GLY A C 1
ATOM 529 O O . GLY A 1 69 ? 3.025 2.9 18.969 1 92.31 69 GLY A O 1
ATOM 530 N N . SER A 1 70 ? 1.798 2.158 20.703 1 94.25 70 SER A N 1
ATOM 531 C CA . SER A 1 70 ? 1.205 1.079 19.906 1 94.25 70 SER A CA 1
ATOM 532 C C . SER A 1 70 ? 0.055 1.59 19.047 1 94.25 70 SER A C 1
ATOM 534 O O . SER A 1 70 ? -0.614 2.561 19.406 1 94.25 70 SER A O 1
ATOM 536 N N . PHE A 1 71 ? -0.108 0.912 17.938 1 96 71 PHE A N 1
ATOM 537 C CA . PHE A 1 71 ? -1.254 1.224 17.094 1 96 71 PHE A CA 1
ATOM 538 C C . PHE A 1 71 ? -2.465 0.387 17.5 1 96 71 PHE A C 1
ATOM 540 O O . PHE A 1 71 ? -2.324 -0.784 17.859 1 96 71 PHE A O 1
ATOM 547 N N . ASP A 1 72 ? -3.625 0.998 17.359 1 96.38 72 ASP A N 1
ATOM 548 C CA . ASP A 1 72 ? -4.898 0.343 17.641 1 96.38 72 ASP A CA 1
ATOM 549 C C . ASP A 1 72 ? -5.18 -0.77 16.625 1 96.38 72 ASP A C 1
ATOM 551 O O . ASP A 1 72 ? -5.371 -0.503 15.438 1 96.38 72 ASP A O 1
ATOM 555 N N . CYS A 1 73 ? -5.277 -1.995 17.109 1 96.44 73 CYS A N 1
ATOM 556 C CA . CYS A 1 73 ? -5.492 -3.141 16.234 1 96.44 73 CYS A CA 1
ATOM 557 C C . CYS A 1 73 ? -6.824 -3.025 15.5 1 96.44 73 CYS A C 1
ATOM 559 O O . CYS A 1 73 ? -6.914 -3.33 14.312 1 96.44 73 CYS A O 1
ATOM 561 N N . HIS A 1 74 ? -7.82 -2.609 16.234 1 97.12 74 HIS A N 1
ATOM 562 C CA . HIS A 1 74 ? -9.117 -2.408 15.586 1 97.12 74 HIS A CA 1
ATOM 563 C C . HIS A 1 74 ? -9.039 -1.325 14.516 1 97.12 74 HIS A C 1
ATOM 565 O O . HIS A 1 74 ? -9.664 -1.442 13.461 1 97.12 74 HIS A O 1
ATOM 571 N N . GLY A 1 75 ? -8.242 -0.32 14.789 1 97.62 75 GLY A N 1
ATOM 572 C CA . GLY A 1 75 ? -8.031 0.741 13.812 1 97.62 75 GLY A CA 1
ATOM 573 C C . GLY A 1 75 ? -7.367 0.259 12.539 1 97.62 75 GLY A C 1
ATOM 574 O O . GLY A 1 75 ? -7.738 0.678 11.445 1 97.62 75 GLY A O 1
ATOM 575 N N . ILE A 1 76 ? -6.402 -0.621 12.734 1 97.81 76 ILE A N 1
ATOM 576 C CA . ILE A 1 76 ? -5.711 -1.191 11.586 1 97.81 76 ILE A CA 1
ATOM 577 C C . ILE A 1 76 ? -6.699 -1.983 10.734 1 97.81 76 ILE A C 1
ATOM 579 O O . ILE A 1 76 ? -6.789 -1.775 9.516 1 97.81 76 ILE A O 1
ATOM 583 N N . VAL A 1 77 ? -7.465 -2.809 11.352 1 98.06 77 VAL A N 1
ATOM 584 C CA . VAL A 1 77 ? -8.414 -3.652 10.641 1 98.06 77 VAL A CA 1
ATOM 585 C C . VAL A 1 77 ? -9.461 -2.781 9.945 1 98.06 77 VAL A C 1
ATOM 587 O O . VAL A 1 77 ? -9.773 -2.986 8.773 1 98.06 77 VAL A O 1
ATOM 590 N N . SER A 1 78 ? -9.977 -1.803 10.656 1 98 78 SER A N 1
ATOM 591 C CA . SER A 1 78 ? -11.008 -0.927 10.109 1 98 78 SER A CA 1
ATOM 592 C C . SER A 1 78 ? -10.492 -0.157 8.898 1 98 78 SER A C 1
ATOM 594 O O . SER A 1 78 ? -11.203 -0.007 7.898 1 98 78 SER A O 1
ATOM 596 N N . ALA A 1 79 ? -9.273 0.334 8.953 1 97.88 79 ALA A N 1
ATOM 597 C CA . ALA A 1 79 ? -8.688 1.094 7.852 1 97.88 79 ALA A CA 1
ATOM 598 C C . ALA A 1 79 ? -8.484 0.211 6.621 1 97.88 79 ALA A C 1
ATOM 600 O O . ALA A 1 79 ? -8.82 0.608 5.504 1 97.88 79 ALA A O 1
ATOM 601 N N . VAL A 1 80 ? -7.965 -1.007 6.812 1 97.25 80 VAL A N 1
ATOM 602 C CA . VAL A 1 80 ? -7.738 -1.927 5.703 1 97.25 80 VAL A CA 1
ATOM 603 C C . VAL A 1 80 ? -9.07 -2.307 5.062 1 97.25 80 VAL A C 1
ATOM 605 O O . VAL A 1 80 ? -9.203 -2.303 3.838 1 97.25 80 VAL A O 1
ATOM 608 N N . ARG A 1 81 ? -10.078 -2.531 5.875 1 95.56 81 ARG A N 1
ATOM 609 C CA . ARG A 1 81 ? -11.391 -2.887 5.348 1 95.56 81 ARG A CA 1
ATOM 610 C C . ARG A 1 81 ? -11.992 -1.732 4.551 1 95.56 81 ARG A C 1
ATOM 612 O O . ARG A 1 81 ? -12.531 -1.938 3.463 1 95.56 81 ARG A O 1
ATOM 619 N N . ALA A 1 82 ? -11.914 -0.607 5.094 1 96.31 82 ALA A N 1
ATOM 620 C CA . ALA A 1 82 ? -12.469 0.572 4.434 1 96.31 82 ALA A CA 1
ATOM 621 C C . ALA A 1 82 ? -11.82 0.79 3.068 1 96.31 82 ALA A C 1
ATOM 623 O O . ALA A 1 82 ? -12.516 1.058 2.084 1 96.31 82 ALA A O 1
ATOM 624 N N . VAL A 1 83 ? -10.516 0.591 2.977 1 95.56 83 VAL A N 1
ATOM 625 C CA . VAL A 1 83 ? -9.75 0.913 1.774 1 95.56 83 VAL A CA 1
ATOM 626 C C . VAL A 1 83 ? -9.883 -0.221 0.76 1 95.56 83 VAL A C 1
ATOM 628 O O . VAL A 1 83 ? -9.922 0.02 -0.448 1 95.56 83 VAL A O 1
ATOM 631 N N . MET A 1 84 ? -10.07 -1.462 1.271 1 93.62 84 MET A N 1
ATOM 632 C CA . MET A 1 84 ? -9.969 -2.596 0.356 1 93.62 84 MET A CA 1
ATOM 633 C C . MET A 1 84 ? -11.344 -3.186 0.061 1 93.62 84 MET A C 1
ATOM 635 O O . MET A 1 84 ? -11.555 -3.779 -0.998 1 93.62 84 MET A O 1
ATOM 639 N N . LEU A 1 85 ? -12.297 -2.961 0.97 1 91.5 85 LEU A N 1
ATOM 640 C CA . LEU A 1 85 ? -13.5 -3.785 0.853 1 91.5 85 LEU A CA 1
ATOM 641 C C . LEU A 1 85 ? -14.75 -2.918 0.816 1 91.5 85 LEU A C 1
ATOM 643 O O . LEU A 1 85 ? -15.805 -3.361 0.351 1 91.5 85 LEU A O 1
ATOM 647 N N . GLU A 1 86 ? -14.672 -1.713 1.354 1 93.44 86 GLU A N 1
ATOM 648 C CA . GLU A 1 86 ? -15.836 -0.833 1.368 1 93.44 86 GLU A CA 1
ATOM 649 C C . GLU A 1 86 ? -15.852 0.075 0.141 1 93.44 86 GLU A C 1
ATOM 651 O O . GLU A 1 86 ? -15.141 1.081 0.096 1 93.44 86 GLU A O 1
ATOM 656 N N . GLU A 1 87 ? -16.688 -0.173 -0.742 1 90.62 87 GLU A N 1
ATOM 657 C CA . GLU A 1 87 ? -16.703 0.456 -2.059 1 90.62 87 GLU A CA 1
ATOM 658 C C . GLU A 1 87 ? -16.938 1.959 -1.952 1 90.62 87 GLU A C 1
ATOM 660 O O . GLU A 1 87 ? -16.266 2.748 -2.623 1 90.62 87 GLU A O 1
ATOM 665 N N . GLU A 1 88 ? -17.875 2.338 -1.119 1 92.94 88 GLU A N 1
ATOM 666 C CA . GLU A 1 88 ? -18.203 3.754 -1 1 92.94 88 GLU A CA 1
ATOM 667 C C . GLU A 1 88 ? -17.031 4.551 -0.43 1 92.94 88 GLU A C 1
ATOM 669 O O . GLU A 1 88 ? -16.656 5.586 -0.979 1 92.94 88 GLU A O 1
ATOM 674 N N . THR A 1 89 ? -16.531 4.055 0.676 1 94.56 89 THR A N 1
ATOM 675 C CA . THR A 1 89 ? -15.391 4.719 1.286 1 94.56 89 THR A CA 1
ATOM 676 C C . THR A 1 89 ? -14.203 4.754 0.322 1 94.56 89 THR A C 1
ATOM 678 O O . THR A 1 89 ? -13.594 5.805 0.125 1 94.56 89 THR A O 1
ATOM 681 N N . ARG A 1 90 ? -13.906 3.695 -0.246 1 93.06 90 ARG A N 1
ATOM 682 C CA . ARG A 1 90 ? -12.805 3.602 -1.198 1 93.06 90 ARG A CA 1
ATOM 683 C C . ARG A 1 90 ? -13.008 4.562 -2.365 1 93.06 90 ARG A C 1
ATOM 685 O O . ARG A 1 90 ? -12.062 5.223 -2.805 1 93.06 90 ARG A O 1
ATOM 692 N N . GLY A 1 91 ? -14.18 4.625 -2.869 1 91.12 91 GLY A N 1
ATOM 693 C CA . GLY A 1 91 ? -14.484 5.52 -3.975 1 91.12 91 GLY A CA 1
ATOM 694 C C . GLY A 1 91 ? -14.141 6.969 -3.676 1 91.12 91 GLY A C 1
ATOM 695 O O . GLY A 1 91 ? -13.555 7.66 -4.516 1 91.12 91 GLY A O 1
ATOM 696 N N . VAL A 1 92 ? -14.508 7.375 -2.533 1 94.5 92 VAL A N 1
ATOM 697 C CA . VAL A 1 92 ? -14.234 8.75 -2.121 1 94.5 92 VAL A CA 1
ATOM 698 C C . VAL A 1 92 ? -12.727 8.969 -2.021 1 94.5 92 VAL A C 1
ATOM 700 O O . VAL A 1 92 ? -12.203 9.961 -2.531 1 94.5 92 VAL A O 1
ATOM 703 N N . LEU A 1 93 ? -12.062 8.039 -1.377 1 95.69 93 LEU A N 1
ATOM 704 C CA . LEU A 1 93 ? -10.617 8.172 -1.181 1 95.69 93 LEU A CA 1
ATOM 705 C C . LEU A 1 93 ? -9.891 8.188 -2.518 1 95.69 93 LEU A C 1
ATOM 707 O O . LEU A 1 93 ? -8.977 8.992 -2.725 1 95.69 93 LEU A O 1
ATOM 711 N N . VAL A 1 94 ? -10.281 7.379 -3.408 1 91.75 94 VAL A N 1
ATOM 712 C CA . VAL A 1 94 ? -9.633 7.27 -4.711 1 91.75 94 VAL A CA 1
ATOM 713 C C . VAL A 1 94 ? -9.906 8.531 -5.531 1 91.75 94 VAL A C 1
ATOM 715 O O . VAL A 1 94 ? -9 9.047 -6.195 1 91.75 94 VAL A O 1
ATOM 718 N N . ALA A 1 95 ? -11.125 8.992 -5.508 1 91.75 95 ALA A N 1
ATOM 719 C CA . ALA A 1 95 ? -11.469 10.211 -6.242 1 91.75 95 ALA A CA 1
ATOM 720 C C . ALA A 1 95 ? -10.625 11.391 -5.77 1 91.75 95 ALA A C 1
ATOM 722 O O . ALA A 1 95 ? -10.141 12.18 -6.582 1 91.75 95 ALA A O 1
ATOM 723 N N . ASN A 1 96 ? -10.469 11.484 -4.508 1 94.56 96 ASN A N 1
ATOM 724 C CA . ASN A 1 96 ? -9.68 12.586 -3.959 1 94.56 96 ASN A CA 1
ATOM 725 C C . ASN A 1 96 ? -8.188 12.398 -4.242 1 94.56 96 ASN A C 1
ATOM 727 O O . ASN A 1 96 ? -7.469 13.375 -4.449 1 94.56 96 ASN A O 1
ATOM 731 N N . ALA A 1 97 ? -7.742 11.125 -4.191 1 92.06 97 ALA A N 1
ATOM 732 C CA . ALA A 1 97 ? -6.352 10.844 -4.547 1 92.06 97 ALA A CA 1
ATOM 733 C C . ALA A 1 97 ? -6.059 11.258 -5.988 1 92.06 97 ALA A C 1
ATOM 735 O O . ALA A 1 97 ? -4.98 11.766 -6.289 1 92.06 97 ALA A O 1
ATOM 736 N N . LEU A 1 98 ? -7.012 11.047 -6.809 1 87.75 98 LEU A N 1
ATOM 737 C CA . LEU A 1 98 ? -6.883 11.438 -8.211 1 87.75 98 LEU A CA 1
ATOM 738 C C . LEU A 1 98 ? -6.734 12.945 -8.344 1 87.75 98 LEU A C 1
ATOM 740 O O . LEU A 1 98 ? -5.902 13.43 -9.117 1 87.75 98 LEU A O 1
ATOM 744 N N . LYS A 1 99 ? -7.52 13.609 -7.629 1 89.56 99 LYS A N 1
ATOM 745 C CA . LYS A 1 99 ? -7.43 15.07 -7.641 1 89.56 99 LYS A CA 1
ATOM 746 C C . LYS A 1 99 ? -6.078 15.539 -7.117 1 89.56 99 LYS A C 1
ATOM 748 O O . LYS A 1 99 ? -5.477 16.469 -7.668 1 89.56 99 LYS A O 1
ATOM 753 N N . ALA A 1 100 ? -5.629 14.883 -6.086 1 89.88 100 ALA A N 1
ATOM 754 C CA . ALA A 1 100 ? -4.359 15.242 -5.461 1 89.88 100 ALA A CA 1
ATOM 755 C C . ALA A 1 100 ? -3.189 14.977 -6.406 1 89.88 100 ALA A C 1
ATOM 757 O O . ALA A 1 100 ? -2.201 15.711 -6.406 1 89.88 100 ALA A O 1
ATOM 758 N N . GLN A 1 101 ? -3.268 13.922 -7.102 1 82.81 101 GLN A N 1
ATOM 759 C CA . GLN A 1 101 ? -2.229 13.547 -8.055 1 82.81 101 GLN A CA 1
ATOM 760 C C . GLN A 1 101 ? -1.964 14.672 -9.047 1 82.81 101 GLN A C 1
ATOM 762 O O . GLN A 1 101 ? -0.812 14.945 -9.398 1 82.81 101 GLN A O 1
ATOM 767 N N . GLY A 1 102 ? -3.002 15.32 -9.508 1 79.44 102 GLY A N 1
ATOM 768 C CA . GLY A 1 102 ? -2.842 16.438 -10.43 1 79.44 102 GLY A CA 1
ATOM 769 C C . GLY A 1 102 ? -2.006 17.562 -9.852 1 79.44 102 GLY A C 1
ATOM 770 O O . GLY A 1 102 ? -1.173 18.141 -10.555 1 79.44 102 GLY A O 1
ATOM 771 N N . ILE A 1 103 ? -2.158 17.75 -8.648 1 80 103 ILE A N 1
ATOM 772 C CA . ILE A 1 103 ? -1.449 18.828 -7.973 1 80 103 ILE A CA 1
ATOM 773 C C . ILE A 1 103 ? 0.016 18.438 -7.781 1 80 103 ILE A C 1
ATOM 775 O O . ILE A 1 103 ? 0.914 19.25 -8.016 1 80 103 ILE A O 1
ATOM 779 N N . ILE A 1 104 ? 0.228 17.25 -7.398 1 79.94 104 ILE A N 1
ATOM 780 C CA . ILE A 1 104 ? 1.574 16.75 -7.145 1 79.94 104 ILE A CA 1
ATOM 781 C C . ILE A 1 104 ? 2.363 16.719 -8.453 1 79.94 104 ILE A C 1
ATOM 783 O O . ILE A 1 104 ? 3.523 17.125 -8.5 1 79.94 104 ILE A O 1
ATOM 787 N N . ALA A 1 105 ? 1.751 16.234 -9.414 1 74 105 ALA A N 1
ATOM 788 C CA . ALA A 1 105 ? 2.402 16.125 -10.719 1 74 105 ALA A CA 1
ATOM 789 C C . ALA A 1 105 ? 2.814 17.5 -11.234 1 74 105 ALA A C 1
ATOM 791 O O . ALA A 1 105 ? 3.902 17.672 -11.789 1 74 105 ALA A O 1
ATOM 792 N N . ASP A 1 106 ? 1.975 18.422 -11.008 1 74.62 106 ASP A N 1
ATOM 793 C CA . ASP A 1 106 ? 2.268 19.781 -11.414 1 74.62 106 ASP A CA 1
ATOM 794 C C . ASP A 1 106 ? 3.469 20.344 -10.656 1 74.62 106 ASP A C 1
ATOM 796 O O . ASP A 1 106 ? 4.328 21 -11.242 1 74.62 106 ASP A O 1
ATOM 800 N N . LYS A 1 107 ? 3.506 20.016 -9.484 1 75.44 107 LYS A N 1
ATOM 801 C CA . LYS A 1 107 ? 4.613 20.5 -8.664 1 75.44 107 LYS A CA 1
ATOM 802 C C . LYS A 1 107 ? 5.926 19.844 -9.062 1 75.44 107 LYS A C 1
ATOM 804 O O . LYS A 1 107 ? 6.969 20.5 -9.109 1 75.44 107 LYS A O 1
ATOM 809 N N . GLU A 1 108 ? 5.836 18.594 -9.266 1 72.38 108 GLU A N 1
ATOM 810 C CA . GLU A 1 108 ? 7.035 17.859 -9.688 1 72.38 108 GLU A CA 1
ATOM 811 C C . GLU A 1 108 ? 7.555 18.391 -11.023 1 72.38 108 GLU A C 1
ATOM 813 O O . GLU A 1 108 ? 8.766 18.469 -11.234 1 72.38 108 GLU A O 1
ATOM 818 N N . LEU A 1 109 ? 6.707 18.656 -11.82 1 66.38 109 LEU A N 1
ATOM 819 C CA . LEU A 1 109 ? 7.078 19.234 -13.102 1 66.38 109 LEU A CA 1
ATOM 820 C C . LEU A 1 109 ? 7.742 20.594 -12.906 1 66.38 109 LEU A C 1
ATOM 822 O O . LEU A 1 109 ? 8.734 20.906 -13.57 1 66.38 109 LEU A O 1
ATOM 826 N N . GLN A 1 110 ? 7.199 21.281 -12.07 1 67.06 110 GLN A N 1
ATOM 827 C CA . GLN A 1 110 ? 7.754 22.594 -11.797 1 67.06 110 GLN A CA 1
ATOM 828 C C . GLN A 1 110 ? 9.156 22.484 -11.203 1 67.06 110 GLN A C 1
ATOM 830 O O . GLN A 1 110 ? 10.055 23.25 -11.578 1 67.06 110 GLN A O 1
ATOM 835 N N . TYR A 1 111 ? 9.219 21.531 -10.344 1 67.56 111 TYR A N 1
ATOM 836 C CA . TYR A 1 111 ? 10.531 21.328 -9.727 1 67.56 111 TYR A CA 1
ATOM 837 C C . TYR A 1 111 ? 11.555 20.891 -10.758 1 67.56 111 TYR A C 1
ATOM 839 O O . TYR A 1 111 ? 12.703 21.344 -10.734 1 67.56 111 TYR A O 1
ATOM 847 N N . ARG A 1 112 ? 11.172 20.062 -11.57 1 68.56 112 ARG A N 1
ATOM 848 C CA . ARG A 1 112 ? 12.07 19.625 -12.633 1 68.56 112 ARG A CA 1
ATOM 849 C C . ARG A 1 112 ? 12.469 20.797 -13.523 1 68.56 112 ARG A C 1
ATOM 851 O O . ARG A 1 112 ? 13.633 20.906 -13.93 1 68.56 112 ARG A O 1
ATOM 858 N N . TYR A 1 113 ? 11.523 21.594 -13.773 1 66.69 113 TYR A N 1
ATOM 859 C CA . TYR A 1 113 ? 11.781 22.781 -14.602 1 66.69 113 TYR A CA 1
ATOM 860 C C . TYR A 1 113 ? 12.742 23.734 -13.898 1 66.69 113 TYR A C 1
ATOM 862 O O . TYR A 1 113 ? 13.648 24.281 -14.531 1 66.69 113 TYR A O 1
ATOM 870 N N . ILE A 1 114 ? 12.57 23.922 -12.781 1 70.31 114 ILE A N 1
ATOM 871 C CA . ILE A 1 114 ? 13.414 24.844 -12.008 1 70.31 114 ILE A CA 1
ATOM 872 C C . ILE A 1 114 ? 14.82 24.25 -11.891 1 70.31 114 ILE A C 1
ATOM 874 O O . ILE A 1 114 ? 15.812 24.984 -12 1 70.31 114 ILE A O 1
ATOM 878 N N . ASP A 1 115 ? 14.836 22.953 -11.555 1 69.62 115 ASP A N 1
ATOM 879 C CA . ASP A 1 115 ? 16.141 22.297 -11.492 1 69.62 115 ASP A CA 1
ATOM 880 C C . ASP A 1 115 ? 16.891 22.438 -12.812 1 69.62 115 ASP A C 1
ATOM 882 O O . ASP A 1 115 ? 18.109 22.625 -12.82 1 69.62 115 ASP A O 1
ATOM 886 N N . GLN A 1 116 ? 16.141 22.219 -13.828 1 70.12 116 GLN A N 1
ATOM 887 C CA . GLN A 1 116 ? 16.734 22.359 -15.156 1 70.12 116 GLN A CA 1
ATOM 888 C C . GLN A 1 116 ? 17.219 23.781 -15.391 1 70.12 116 GLN A C 1
ATOM 890 O O . GLN A 1 116 ? 18.266 23.984 -16.016 1 70.12 116 GLN A O 1
ATOM 895 N N . LEU A 1 117 ? 16.5 24.625 -14.891 1 69.88 117 LEU A N 1
ATOM 896 C CA . LEU A 1 117 ? 16.891 26.016 -15.055 1 69.88 117 LEU A CA 1
ATOM 897 C C . LEU A 1 117 ? 18.078 26.375 -14.164 1 69.88 117 LEU A C 1
ATOM 899 O O . LEU A 1 117 ? 18.938 27.156 -14.547 1 69.88 117 LEU A O 1
ATOM 903 N N . THR A 1 118 ? 18.062 25.703 -13.102 1 70.44 118 THR A N 1
ATOM 904 C CA . THR A 1 118 ? 19.141 26.031 -12.164 1 70.44 118 THR A CA 1
ATOM 905 C C . THR A 1 118 ? 20.438 25.328 -12.547 1 70.44 118 THR A C 1
ATOM 907 O O . THR A 1 118 ? 21.516 25.797 -12.203 1 70.44 118 THR A O 1
ATOM 910 N N . GLN A 1 119 ? 20.297 24.109 -13.023 1 61.84 119 GLN A N 1
ATOM 911 C CA . GLN A 1 119 ? 21.5 23.422 -13.492 1 61.84 119 GLN A CA 1
ATOM 912 C C . GLN A 1 119 ? 22.047 24.078 -14.75 1 61.84 119 GLN A C 1
ATOM 914 O O . GLN A 1 119 ? 23.188 23.812 -15.148 1 61.84 119 GLN A O 1
ATOM 919 N N . GLN A 1 120 ? 21.344 24.953 -15.352 1 49.12 120 GLN A N 1
ATOM 920 C CA . GLN A 1 120 ? 22.047 25.766 -16.328 1 49.12 120 GLN A CA 1
ATOM 921 C C . GLN A 1 120 ? 22.781 26.922 -15.656 1 49.12 120 GLN A C 1
ATOM 923 O O . GLN A 1 120 ? 22.344 27.422 -14.625 1 49.12 120 GLN A O 1
ATOM 928 N N . MET B 1 1 ? 26.688 1.616 -16.5 1 20.64 1 MET B N 1
ATOM 929 C CA . MET B 1 1 ? 25.312 1.452 -16.031 1 20.64 1 MET B CA 1
ATOM 930 C C . MET B 1 1 ? 25.219 1.601 -14.523 1 20.64 1 MET B C 1
ATOM 932 O O . MET B 1 1 ? 25.859 0.85 -13.781 1 20.64 1 MET B O 1
ATOM 936 N N . GLY B 1 2 ? 25.312 2.682 -13.789 1 26.23 2 GLY B N 1
ATOM 937 C CA . GLY B 1 2 ? 25.719 2.936 -12.422 1 26.23 2 GLY B CA 1
ATOM 938 C C . GLY B 1 2 ? 24.781 2.336 -11.391 1 26.23 2 GLY B C 1
ATOM 939 O O . GLY B 1 2 ? 23.594 2.182 -11.648 1 26.23 2 GLY B O 1
ATOM 940 N N . TRP B 1 3 ? 25.359 1.248 -10.703 1 24.8 3 TRP B N 1
ATOM 941 C CA . TRP B 1 3 ? 24.844 0.561 -9.516 1 24.8 3 TRP B CA 1
ATOM 942 C C . TRP B 1 3 ? 24.281 1.557 -8.516 1 24.8 3 TRP B C 1
ATOM 944 O O . TRP B 1 3 ? 25 2.404 -7.988 1 24.8 3 TRP B O 1
ATOM 954 N N . VAL B 1 4 ? 23.344 2.211 -8.797 1 35.53 4 VAL B N 1
ATOM 955 C CA . VAL B 1 4 ? 22.781 2.93 -7.66 1 35.53 4 VAL B CA 1
ATOM 956 C C . VAL B 1 4 ? 22.891 2.072 -6.398 1 35.53 4 VAL B C 1
ATOM 958 O O . VAL B 1 4 ? 22.5 0.902 -6.402 1 35.53 4 VAL B O 1
ATOM 961 N N . PRO B 1 5 ? 23.844 2.377 -5.547 1 35.69 5 PRO B N 1
ATOM 962 C CA . PRO B 1 5 ? 24.125 1.595 -4.336 1 35.69 5 PRO B CA 1
ATOM 963 C C . PRO B 1 5 ? 22.844 1.1 -3.656 1 35.69 5 PRO B C 1
ATOM 965 O O . PRO B 1 5 ? 21.844 1.812 -3.629 1 35.69 5 PRO B O 1
ATOM 968 N N . GLN B 1 6 ? 22.625 -0.181 -3.59 1 36.78 6 GLN B N 1
ATOM 969 C CA . GLN B 1 6 ? 21.594 -0.962 -2.912 1 36.78 6 GLN B CA 1
ATOM 970 C C . GLN B 1 6 ? 21.219 -0.34 -1.567 1 36.78 6 GLN B C 1
ATOM 972 O O . GLN B 1 6 ? 20.047 -0.27 -1.211 1 36.78 6 GLN B O 1
ATOM 977 N N . VAL B 1 7 ? 22.297 -0.096 -0.762 1 38.31 7 VAL B N 1
ATOM 978 C CA . VAL B 1 7 ? 22.172 0.419 0.598 1 38.31 7 VAL B CA 1
ATOM 979 C C . VAL B 1 7 ? 21.453 1.763 0.58 1 38.31 7 VAL B C 1
ATOM 981 O O . VAL B 1 7 ? 20.609 2.037 1.447 1 38.31 7 VAL B O 1
ATOM 984 N N . SER B 1 8 ? 21.953 2.654 -0.249 1 39.72 8 SER B N 1
ATOM 985 C CA . SER B 1 8 ? 21.359 3.988 -0.269 1 39.72 8 SER B CA 1
ATOM 986 C C . SER B 1 8 ? 19.875 3.93 -0.635 1 39.72 8 SER B C 1
ATOM 988 O O . SER B 1 8 ? 19.078 4.73 -0.144 1 39.72 8 SER B O 1
ATOM 990 N N . LEU B 1 9 ? 19.625 3.164 -1.59 1 40.25 9 LEU B N 1
ATOM 991 C CA . LEU B 1 9 ? 18.234 2.957 -1.977 1 40.25 9 LEU B CA 1
ATOM 992 C C . LEU B 1 9 ? 17.422 2.422 -0.805 1 40.25 9 LEU B C 1
ATOM 994 O O . LEU B 1 9 ? 16.281 2.834 -0.598 1 40.25 9 LEU B O 1
ATOM 998 N N . LEU B 1 10 ? 18.109 1.405 -0.151 1 40.38 10 LEU B N 1
ATOM 999 C CA . LEU B 1 10 ? 17.516 0.894 1.081 1 40.38 10 LEU B CA 1
ATOM 1000 C C . LEU B 1 10 ? 17.438 1.986 2.143 1 40.38 10 LEU B C 1
ATOM 1002 O O . LEU B 1 10 ? 16.516 1.998 2.965 1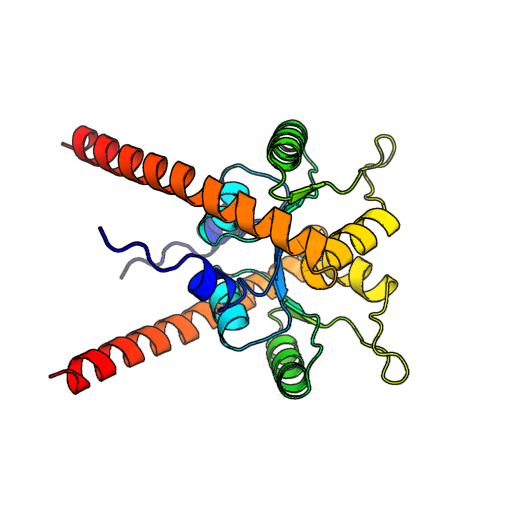 40.38 10 LEU B O 1
ATOM 1006 N N . ALA B 1 11 ? 18.609 2.617 2.303 1 41.28 11 ALA B N 1
ATOM 1007 C CA . ALA B 1 11 ? 18.75 3.648 3.326 1 41.28 11 ALA B CA 1
ATOM 1008 C C . ALA B 1 11 ? 17.625 4.668 3.246 1 41.28 11 ALA B C 1
ATOM 1010 O O . ALA B 1 11 ? 17.297 5.312 4.242 1 41.28 11 ALA B O 1
ATOM 1011 N N . HIS B 1 12 ? 17.5 5.113 1.876 1 46.72 12 HIS B N 1
ATOM 1012 C CA . HIS B 1 12 ? 16.391 6.039 1.725 1 46.72 12 HIS B CA 1
ATOM 1013 C C . HIS B 1 12 ? 15.062 5.297 1.663 1 46.72 12 HIS B C 1
ATOM 1015 O O . HIS B 1 12 ? 14.641 4.848 0.592 1 46.72 12 HIS B O 1
ATOM 1021 N N . GLY B 1 13 ? 14.992 4.109 2.363 1 45.91 13 GLY B N 1
ATOM 1022 C CA . GLY B 1 13 ? 14.156 2.947 2.607 1 45.91 13 GLY B CA 1
ATOM 1023 C C . GLY B 1 13 ? 12.727 3.129 2.121 1 45.91 13 GLY B C 1
ATOM 1024 O O . GLY B 1 13 ? 12.18 4.23 2.184 1 45.91 13 GLY B O 1
ATOM 1025 N N . ALA B 1 14 ? 12.492 2.273 0.988 1 51.09 14 ALA B N 1
ATOM 1026 C CA . ALA B 1 14 ? 11.148 1.995 0.487 1 51.09 14 ALA B CA 1
ATOM 1027 C C . ALA B 1 14 ? 10.133 1.993 1.623 1 51.09 14 ALA B C 1
ATOM 1029 O O . ALA B 1 14 ? 10.164 1.124 2.496 1 51.09 14 ALA B O 1
ATOM 1030 N N . VAL B 1 15 ? 9.68 3.217 2.125 1 65.25 15 VAL B N 1
ATOM 1031 C CA . VAL B 1 15 ? 8.906 3.488 3.332 1 65.25 15 VAL B CA 1
ATOM 1032 C C . VAL B 1 15 ? 7.426 3.205 3.072 1 65.25 15 VAL B C 1
ATOM 1034 O O . VAL B 1 15 ? 6.785 3.896 2.277 1 65.25 15 VAL B O 1
ATOM 1037 N N . GLY B 1 16 ? 7.125 1.901 3.158 1 88.81 16 GLY B N 1
ATOM 1038 C CA . GLY B 1 16 ? 5.715 1.562 3.266 1 88.81 16 GLY B CA 1
ATOM 1039 C C . GLY B 1 16 ? 5.387 0.192 2.705 1 88.81 16 GLY B C 1
ATOM 1040 O O . GLY B 1 16 ? 6.281 -0.627 2.488 1 88.81 16 GLY B O 1
ATOM 1041 N N . GLY B 1 17 ? 4.184 -0.185 2.619 1 93.94 17 GLY B N 1
ATOM 1042 C CA . GLY B 1 17 ? 3.635 -1.412 2.062 1 93.94 17 GLY B CA 1
ATOM 1043 C C . GLY B 1 17 ? 2.506 -1.169 1.08 1 93.94 17 GLY B C 1
ATOM 1044 O O . GLY B 1 17 ? 1.959 -0.066 1.016 1 93.94 17 GLY B O 1
ATOM 1045 N N . PHE B 1 18 ? 2.277 -2.168 0.249 1 94.19 18 PHE B N 1
ATOM 1046 C CA . PHE B 1 18 ? 1.217 -2.084 -0.747 1 94.19 18 PHE B CA 1
ATOM 1047 C C . PHE B 1 18 ? 0.158 -3.152 -0.501 1 94.19 18 PHE B C 1
ATOM 1049 O O . PHE B 1 18 ? 0.479 -4.336 -0.377 1 94.19 18 PHE B O 1
ATOM 1056 N N . LEU B 1 19 ? -1.086 -2.689 -0.376 1 96.69 19 LEU B N 1
ATOM 1057 C CA . LEU B 1 19 ? -2.232 -3.584 -0.26 1 96.69 19 LEU B CA 1
ATOM 1058 C C . LEU B 1 19 ? -2.803 -3.916 -1.634 1 96.69 19 LEU B C 1
ATOM 1060 O O . LEU B 1 19 ? -3.025 -3.021 -2.453 1 96.69 19 LEU B O 1
ATOM 1064 N N . THR B 1 20 ? -3.129 -5.203 -1.844 1 94.19 20 THR B N 1
ATOM 1065 C CA . THR B 1 20 ? -3.621 -5.594 -3.16 1 94.19 20 THR B CA 1
ATOM 1066 C C . THR B 1 20 ? -4.5 -6.836 -3.062 1 94.19 20 THR B C 1
ATOM 1068 O O . THR B 1 20 ? -4.309 -7.672 -2.178 1 94.19 20 THR B O 1
ATOM 1071 N N . HIS B 1 21 ? -5.312 -6.977 -4.023 1 94.44 21 HIS B N 1
ATOM 1072 C CA . HIS B 1 21 ? -6.062 -8.219 -4.191 1 94.44 21 HIS B CA 1
ATOM 1073 C C . HIS B 1 21 ? -5.305 -9.203 -5.074 1 94.44 21 HIS B C 1
ATOM 1075 O O . HIS B 1 21 ? -5.781 -10.312 -5.32 1 94.44 21 HIS B O 1
ATOM 1081 N N . CYS B 1 22 ? -4.152 -8.742 -5.559 1 93.38 22 CYS B N 1
ATOM 1082 C CA . CYS B 1 22 ? -3.221 -9.648 -6.215 1 93.38 22 CYS B CA 1
ATOM 1083 C C . CYS B 1 22 ? -3.584 -9.836 -7.684 1 93.38 22 CYS B C 1
ATOM 1085 O O . CYS B 1 22 ? -3.369 -10.914 -8.25 1 93.38 22 CYS B O 1
ATOM 1087 N N . GLY B 1 23 ? -4.219 -8.867 -8.242 1 89.62 23 GLY B N 1
ATOM 1088 C CA . GLY B 1 23 ? -4.273 -8.852 -9.695 1 89.62 23 GLY B CA 1
ATOM 1089 C C . GLY B 1 23 ? -2.922 -8.609 -10.344 1 89.62 23 GLY B C 1
ATOM 1090 O O . GLY B 1 23 ? -2.031 -8.023 -9.727 1 89.62 23 GLY B O 1
ATOM 1091 N N . GLN B 1 24 ? -2.83 -9 -11.547 1 85.62 24 GLN B N 1
ATOM 1092 C CA . GLN B 1 24 ? -1.556 -8.883 -12.25 1 85.62 24 GLN B CA 1
ATOM 1093 C C . GLN B 1 24 ? -1.082 -7.434 -12.289 1 85.62 24 GLN B C 1
ATOM 1095 O O . GLN B 1 24 ? 0.085 -7.145 -12.016 1 85.62 24 GLN B O 1
ATOM 1100 N N . ARG B 1 25 ? -1.868 -6.531 -12.547 1 83.44 25 ARG B N 1
ATOM 1101 C CA . ARG B 1 25 ? -1.492 -5.125 -12.672 1 83.44 25 ARG B CA 1
ATOM 1102 C C . ARG B 1 25 ? -1.041 -4.559 -11.328 1 83.44 25 ARG B C 1
ATOM 1104 O O . ARG B 1 25 ? -0.015 -3.879 -11.25 1 83.44 25 ARG B O 1
ATOM 1111 N N . SER B 1 26 ? -1.824 -4.828 -10.227 1 86.5 26 SER B N 1
ATOM 1112 C CA . SER B 1 26 ? -1.48 -4.273 -8.922 1 86.5 26 SER B CA 1
ATOM 1113 C C . SER B 1 26 ? -0.192 -4.887 -8.383 1 86.5 26 SER B C 1
ATOM 1115 O O . SER B 1 26 ? 0.588 -4.211 -7.707 1 86.5 26 SER B O 1
ATOM 1117 N N . LEU B 1 27 ? 0.031 -6.188 -8.703 1 90.75 27 LEU B N 1
ATOM 1118 C CA . LEU B 1 27 ? 1.276 -6.82 -8.281 1 90.75 27 LEU B CA 1
ATOM 1119 C C . LEU B 1 27 ? 2.475 -6.164 -8.961 1 90.75 27 LEU B C 1
ATOM 1121 O O . LEU B 1 27 ? 3.475 -5.859 -8.305 1 90.75 27 LEU B O 1
ATOM 1125 N N . THR B 1 28 ? 2.293 -5.941 -10.227 1 85.69 28 THR B N 1
ATOM 1126 C CA . THR B 1 28 ? 3.361 -5.297 -10.984 1 85.69 28 THR B CA 1
ATOM 1127 C C . THR B 1 28 ? 3.633 -3.895 -10.453 1 85.69 28 THR B C 1
ATOM 1129 O O . THR B 1 28 ? 4.789 -3.512 -10.258 1 85.69 28 THR B O 1
ATOM 1132 N N . GLU B 1 29 ? 2.658 -3.172 -10.148 1 82.06 29 GLU B N 1
ATOM 1133 C CA . GLU B 1 29 ? 2.799 -1.809 -9.648 1 82.06 29 GLU B CA 1
ATOM 1134 C C . GLU B 1 29 ? 3.477 -1.79 -8.281 1 82.06 29 GLU B C 1
ATOM 1136 O O . GLU B 1 29 ? 4.379 -0.984 -8.039 1 82.06 29 GLU B O 1
ATOM 1141 N N . GLY B 1 30 ? 3.02 -2.672 -7.367 1 86.19 30 GLY B N 1
ATOM 1142 C CA . GLY B 1 30 ? 3.627 -2.748 -6.047 1 86.19 30 GLY B CA 1
ATOM 1143 C C . GLY B 1 30 ? 5.105 -3.086 -6.09 1 86.19 30 GLY B C 1
ATOM 1144 O O . GLY B 1 30 ? 5.91 -2.451 -5.406 1 86.19 30 GLY B O 1
ATOM 1145 N N . LEU B 1 31 ? 5.422 -3.92 -6.965 1 87.38 31 LEU B N 1
ATOM 1146 C CA . LEU B 1 31 ? 6.793 -4.414 -7.004 1 87.38 31 LEU B CA 1
ATOM 1147 C C . LEU B 1 31 ? 7.688 -3.479 -7.812 1 87.38 31 LEU B C 1
ATOM 1149 O O . LEU B 1 31 ? 8.898 -3.441 -7.605 1 87.38 31 LEU B O 1
ATOM 1153 N N . LEU B 1 32 ? 7.113 -2.727 -8.711 1 80.38 32 LEU B N 1
ATOM 1154 C CA . LEU B 1 32 ? 7.875 -1.739 -9.469 1 80.38 32 LEU B CA 1
ATOM 1155 C C . LEU B 1 32 ? 8.492 -0.7 -8.539 1 80.38 32 LEU B C 1
ATOM 1157 O O . LEU B 1 32 ? 9.594 -0.203 -8.797 1 80.38 32 LEU B O 1
ATOM 1161 N N . PHE B 1 33 ? 7.84 -0.517 -7.406 1 77.5 33 PHE B N 1
ATOM 1162 C CA . PHE B 1 33 ? 8.344 0.452 -6.438 1 77.5 33 PHE B CA 1
ATOM 1163 C C . PHE B 1 33 ? 8.969 -0.253 -5.242 1 77.5 33 PHE B C 1
ATOM 1165 O O . PHE B 1 33 ? 9.141 0.349 -4.18 1 77.5 33 PHE B O 1
ATOM 1172 N N . TRP B 1 34 ? 9.148 -1.504 -5.348 1 84.69 34 TRP B N 1
ATOM 1173 C CA . TRP B 1 34 ? 9.859 -2.346 -4.391 1 84.69 34 TRP B CA 1
ATOM 1174 C C . TRP B 1 34 ? 9.117 -2.404 -3.059 1 84.69 34 TRP B C 1
ATOM 1176 O O . TRP B 1 34 ? 9.742 -2.43 -1.994 1 84.69 34 TRP B O 1
ATOM 1186 N N . ARG B 1 35 ? 7.902 -2.352 -3.105 1 89.56 35 ARG B N 1
ATOM 1187 C CA . ARG B 1 35 ? 7.113 -2.385 -1.879 1 89.56 35 ARG B CA 1
ATOM 1188 C C . ARG B 1 35 ? 6.762 -3.818 -1.492 1 89.56 35 ARG B C 1
ATOM 1190 O O . ARG B 1 35 ? 6.285 -4.594 -2.324 1 89.56 35 ARG B O 1
ATOM 1197 N N . PRO B 1 36 ? 6.988 -4.086 -0.157 1 94.81 36 PRO B N 1
ATOM 1198 C CA . PRO B 1 36 ? 6.383 -5.34 0.295 1 94.81 36 PRO B CA 1
ATOM 1199 C C . PRO B 1 36 ? 4.867 -5.359 0.113 1 94.81 36 PRO B C 1
ATOM 1201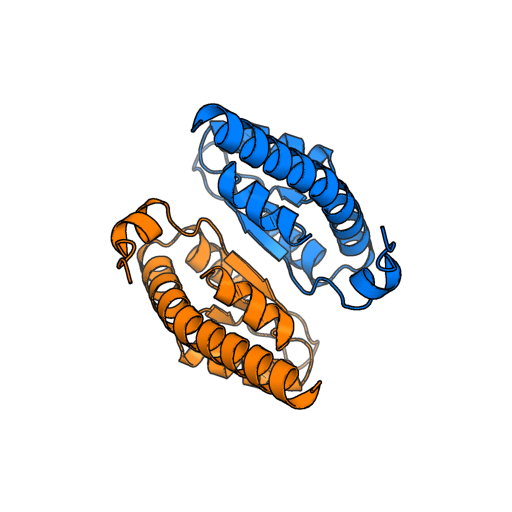 O O . PRO B 1 36 ? 4.207 -4.332 0.28 1 94.81 36 PRO B O 1
ATOM 1204 N N . LEU B 1 37 ? 4.383 -6.543 -0.155 1 95.94 37 LEU B N 1
ATOM 1205 C CA . LEU B 1 37 ? 2.959 -6.668 -0.448 1 95.94 37 LEU B CA 1
ATOM 1206 C C . LEU B 1 37 ? 2.203 -7.23 0.752 1 95.94 37 LEU B C 1
ATOM 1208 O O . LEU B 1 37 ? 2.705 -8.117 1.447 1 95.94 37 LEU B O 1
ATOM 1212 N N . ILE B 1 38 ? 1.06 -6.707 1.03 1 97.88 38 ILE B N 1
ATOM 1213 C CA . ILE B 1 38 ? 0.029 -7.348 1.842 1 97.88 38 ILE B CA 1
ATOM 1214 C C . ILE B 1 38 ? -1.148 -7.75 0.957 1 97.88 38 ILE B C 1
ATOM 1216 O O . ILE B 1 38 ? -1.8 -6.895 0.353 1 97.88 38 ILE B O 1
ATOM 1220 N N . MET B 1 39 ? -1.374 -9.008 0.908 1 96.94 39 MET B N 1
ATOM 1221 C CA . MET B 1 39 ? -2.217 -9.562 -0.148 1 96.94 39 MET B CA 1
ATOM 1222 C C . MET B 1 39 ? -3.533 -10.078 0.422 1 96.94 39 MET B C 1
ATOM 1224 O O . MET B 1 39 ? -3.537 -10.883 1.355 1 96.94 39 MET B O 1
ATOM 1228 N N . LEU B 1 40 ? -4.625 -9.594 -0.101 1 96.69 40 LEU B N 1
ATOM 1229 C CA . LEU B 1 40 ? -5.984 -9.977 0.259 1 96.69 40 LEU B CA 1
ATOM 1230 C C . LEU B 1 40 ? -6.746 -10.484 -0.96 1 96.69 40 LEU B C 1
ATOM 1232 O O . LEU B 1 40 ? -7.68 -9.836 -1.432 1 96.69 40 LEU B O 1
ATOM 1236 N N . PRO B 1 41 ? -6.445 -11.688 -1.392 1 94.75 41 PRO B N 1
ATOM 1237 C CA . PRO B 1 41 ? -7.145 -12.203 -2.57 1 94.75 41 PRO B CA 1
ATOM 1238 C C . PRO B 1 41 ? -8.625 -12.484 -2.307 1 94.75 41 PRO B C 1
ATOM 1240 O O . PRO B 1 41 ? -8.984 -12.961 -1.225 1 94.75 41 PRO B O 1
ATOM 1243 N N . ILE B 1 42 ? -9.414 -12.203 -3.277 1 91.94 42 ILE B N 1
ATOM 1244 C CA . ILE B 1 42 ? -10.859 -12.352 -3.125 1 91.94 42 ILE B CA 1
ATOM 1245 C C . ILE B 1 42 ? -11.391 -13.305 -4.195 1 91.94 42 ILE B C 1
ATOM 1247 O O . ILE B 1 42 ? -12.227 -14.164 -3.908 1 91.94 42 ILE B O 1
ATOM 1251 N N . ARG B 1 43 ? -10.781 -13.172 -5.414 1 89.56 43 ARG B N 1
ATOM 1252 C CA . ARG B 1 43 ? -11.266 -13.969 -6.539 1 89.56 43 ARG B CA 1
ATOM 1253 C C . ARG B 1 43 ? -10.375 -15.188 -6.766 1 89.56 43 ARG B C 1
ATOM 1255 O O . ARG B 1 43 ? -9.289 -15.289 -6.191 1 89.56 43 ARG B O 1
ATOM 1262 N N . GLY B 1 44 ? -10.82 -16.078 -7.48 1 86.5 44 GLY B N 1
ATOM 1263 C CA . GLY B 1 44 ? -10.172 -17.375 -7.688 1 86.5 44 GLY B CA 1
ATOM 1264 C C . GLY B 1 44 ? -8.789 -17.25 -8.305 1 86.5 44 GLY B C 1
ATOM 1265 O O . GLY B 1 44 ? -7.867 -17.969 -7.914 1 86.5 44 GLY B O 1
ATOM 1266 N N . ASP B 1 45 ? -8.523 -16.359 -9.273 1 88.56 45 ASP B N 1
ATOM 1267 C CA . ASP B 1 45 ? -7.238 -16.219 -9.945 1 88.56 45 ASP B CA 1
ATOM 1268 C C . ASP B 1 45 ? -6.223 -15.492 -9.062 1 88.56 45 ASP B C 1
ATOM 1270 O O . ASP B 1 45 ? -5.02 -15.555 -9.312 1 88.56 45 ASP B O 1
ATOM 1274 N N . GLN B 1 46 ? -6.723 -14.859 -8.008 1 92.94 46 GLN B N 1
ATOM 1275 C CA . GLN B 1 46 ? -5.867 -14.039 -7.156 1 92.94 46 GLN B CA 1
ATOM 1276 C C . GLN B 1 46 ? -5.16 -14.898 -6.105 1 92.94 46 GLN B C 1
ATOM 1278 O O . GLN B 1 46 ? -4.051 -14.57 -5.68 1 92.94 46 GLN B O 1
ATOM 1283 N N . GLY B 1 47 ? -5.754 -16 -5.707 1 93.44 47 GLY B N 1
ATOM 1284 C CA . GLY B 1 47 ? -5.168 -16.906 -4.723 1 93.44 47 GLY B CA 1
ATOM 1285 C C . GLY B 1 47 ? -3.838 -17.484 -5.164 1 93.44 47 GLY B C 1
ATOM 1286 O O . GLY B 1 47 ? -2.834 -17.344 -4.461 1 93.44 47 GLY B O 1
ATOM 1287 N N . PRO B 1 48 ? -3.814 -18.094 -6.301 1 95.69 48 PRO B N 1
ATOM 1288 C CA . PRO B 1 48 ? -2.553 -18.625 -6.828 1 95.69 48 PRO B CA 1
ATOM 1289 C C . PRO B 1 48 ? -1.482 -17.547 -6.977 1 95.69 48 PRO B C 1
ATOM 1291 O O . PRO B 1 48 ? -0.31 -17.781 -6.676 1 95.69 48 PRO B O 1
ATOM 1294 N N . ASN B 1 49 ? -1.847 -16.344 -7.41 1 94.94 49 ASN B N 1
ATOM 1295 C CA . ASN B 1 49 ? -0.904 -15.242 -7.484 1 94.94 49 ASN B CA 1
ATOM 1296 C C . ASN B 1 49 ? -0.31 -14.914 -6.117 1 94.94 49 ASN B C 1
ATOM 1298 O O . ASN B 1 49 ? 0.901 -14.727 -5.992 1 94.94 49 ASN B O 1
ATOM 1302 N N . ALA B 1 50 ? -1.2 -14.844 -5.125 1 96.25 50 ALA B N 1
ATOM 1303 C CA . ALA B 1 50 ? -0.76 -14.531 -3.77 1 96.25 50 ALA B CA 1
ATOM 1304 C C . ALA B 1 50 ? 0.22 -15.586 -3.258 1 96.25 50 ALA B C 1
ATOM 1306 O O . ALA B 1 50 ? 1.248 -15.25 -2.664 1 96.25 50 ALA B O 1
ATOM 1307 N N . ARG B 1 51 ? -0.064 -16.812 -3.51 1 96.56 51 ARG B N 1
ATOM 1308 C CA . ARG B 1 51 ? 0.807 -17.906 -3.078 1 96.56 51 ARG B CA 1
ATOM 1309 C C . ARG B 1 51 ? 2.172 -17.812 -3.75 1 96.56 51 ARG B C 1
ATOM 1311 O O . ARG B 1 51 ? 3.203 -18.031 -3.105 1 96.56 51 ARG B O 1
ATOM 1318 N N . LEU B 1 52 ? 2.186 -17.531 -5.02 1 96.25 52 LEU B N 1
ATOM 1319 C CA . LEU B 1 52 ? 3.434 -17.391 -5.762 1 96.25 52 LEU B CA 1
ATOM 1320 C C . LEU B 1 52 ? 4.281 -16.266 -5.188 1 96.25 52 LEU B C 1
ATOM 1322 O O . LEU B 1 52 ? 5.484 -16.422 -4.969 1 96.25 52 LEU B O 1
ATOM 1326 N N . MET B 1 53 ? 3.67 -15.102 -4.922 1 96.81 53 MET B N 1
ATOM 1327 C CA . MET B 1 53 ? 4.379 -13.945 -4.375 1 96.81 53 MET B CA 1
ATOM 1328 C C . MET B 1 53 ? 4.906 -14.242 -2.977 1 96.81 53 MET B C 1
ATOM 1330 O O . MET B 1 53 ? 5.992 -13.797 -2.607 1 96.81 53 MET B O 1
ATOM 1334 N N . GLU B 1 54 ? 4.062 -14.922 -2.184 1 97.31 54 GLU B N 1
ATOM 1335 C CA . GLU B 1 54 ? 4.512 -15.312 -0.85 1 97.31 54 GLU B CA 1
ATOM 1336 C C . GLU B 1 54 ? 5.707 -16.266 -0.923 1 97.31 54 GLU B C 1
ATOM 1338 O O . GLU B 1 54 ? 6.645 -16.141 -0.129 1 97.31 54 GLU B O 1
ATOM 1343 N N . GLY B 1 55 ? 5.66 -17.172 -1.865 1 97.19 55 GLY B N 1
ATOM 1344 C CA . GLY B 1 55 ? 6.785 -18.062 -2.096 1 97.19 55 GLY B CA 1
ATOM 1345 C C . GLY B 1 55 ? 8.062 -17.344 -2.465 1 97.19 55 GLY B C 1
ATOM 1346 O O . GLY B 1 55 ? 9.156 -17.766 -2.08 1 97.19 55 GLY B O 1
ATOM 1347 N N . LYS B 1 56 ? 7.93 -16.234 -3.137 1 96.94 56 LYS B N 1
ATOM 1348 C CA . LYS B 1 56 ? 9.07 -15.422 -3.541 1 96.94 56 LYS B CA 1
ATOM 1349 C C . LYS B 1 56 ? 9.492 -14.477 -2.414 1 96.94 56 LYS B C 1
ATOM 1351 O O . LYS B 1 56 ? 10.453 -13.719 -2.562 1 96.94 56 LYS B O 1
ATOM 1356 N N . LYS B 1 57 ? 8.703 -14.5 -1.317 1 97.81 57 LYS B N 1
ATOM 1357 C CA . LYS B 1 57 ? 8.977 -13.711 -0.12 1 97.81 57 LYS B CA 1
ATOM 1358 C C . LYS B 1 57 ? 8.977 -12.219 -0.437 1 97.81 57 LYS B C 1
ATOM 1360 O O . LYS B 1 57 ? 9.867 -11.484 0.007 1 97.81 57 LYS B O 1
ATOM 1365 N N . VAL B 1 58 ? 8 -11.781 -1.197 1 96.81 58 VAL B N 1
ATOM 1366 C CA . VAL B 1 58 ? 7.875 -10.359 -1.504 1 96.81 58 VAL B CA 1
ATOM 1367 C C . VAL B 1 58 ? 6.629 -9.797 -0.824 1 96.81 58 VAL B C 1
ATOM 1369 O O . VAL B 1 58 ? 6.371 -8.594 -0.889 1 96.81 58 VAL B O 1
ATOM 1372 N N . GLY B 1 59 ? 5.832 -10.664 -0.214 1 97.38 59 GLY B N 1
ATOM 1373 C CA . GLY B 1 59 ? 4.617 -10.227 0.452 1 97.38 59 GLY B CA 1
ATOM 1374 C C . GLY B 1 59 ? 4.039 -11.266 1.394 1 97.38 59 GLY B C 1
ATOM 1375 O O . GLY B 1 59 ? 4.539 -12.391 1.463 1 97.38 59 GLY B O 1
ATOM 1376 N N . LEU B 1 60 ? 3.043 -10.859 2.141 1 98.25 60 LEU B N 1
ATOM 1377 C CA . LEU B 1 60 ? 2.322 -11.711 3.082 1 98.25 60 LEU B CA 1
ATOM 1378 C C . LEU B 1 60 ? 0.848 -11.812 2.703 1 98.25 60 LEU B C 1
ATOM 1380 O O . LEU B 1 60 ? 0.191 -10.797 2.469 1 98.25 60 LEU B O 1
ATOM 1384 N N . GLN B 1 61 ? 0.363 -13.016 2.672 1 97.81 61 GLN B N 1
ATOM 1385 C CA . GLN B 1 61 ? -1.048 -13.242 2.373 1 97.81 61 GLN B CA 1
ATOM 1386 C C . GLN B 1 61 ? -1.876 -13.312 3.652 1 97.81 61 GLN B C 1
ATOM 1388 O O . GLN B 1 61 ? -1.487 -13.977 4.613 1 97.81 61 GLN B O 1
ATOM 1393 N N . VAL B 1 62 ? -2.98 -12.617 3.676 1 97.81 62 VAL B N 1
ATOM 1394 C CA . VAL B 1 62 ? -3.936 -12.719 4.773 1 97.81 62 VAL B CA 1
ATOM 1395 C C . VAL B 1 62 ? -4.922 -13.852 4.504 1 97.81 62 VAL B C 1
ATOM 1397 O O . VAL B 1 62 ? -5.527 -13.914 3.432 1 97.81 62 VAL B O 1
ATOM 1400 N N . LYS B 1 63 ? -5.059 -14.672 5.457 1 95.94 63 LYS B N 1
ATOM 1401 C CA . LYS B 1 63 ? -5.934 -15.828 5.289 1 95.94 63 LYS B CA 1
ATOM 1402 C C . LYS B 1 63 ? -7.395 -15.398 5.172 1 95.94 63 LYS B C 1
ATOM 1404 O O . LYS B 1 63 ? -7.844 -14.508 5.887 1 95.94 63 LYS B O 1
ATOM 1409 N N . ARG B 1 64 ? -8.055 -16.047 4.301 1 94.81 64 ARG B N 1
ATOM 1410 C CA . ARG B 1 64 ? -9.484 -15.828 4.07 1 94.81 64 ARG B CA 1
ATOM 1411 C C . ARG B 1 64 ? -10.297 -17.062 4.434 1 94.81 64 ARG B C 1
ATOM 1413 O O . ARG B 1 64 ? -9.922 -18.188 4.082 1 94.81 64 ARG B O 1
ATOM 1420 N N . ASP B 1 65 ? -11.367 -16.812 5.184 1 94.19 65 ASP B N 1
ATOM 1421 C CA . ASP B 1 65 ? -12.234 -17.922 5.562 1 94.19 65 ASP B CA 1
ATOM 1422 C C . ASP B 1 65 ? -12.977 -18.484 4.352 1 94.19 65 ASP B C 1
ATOM 1424 O O . ASP B 1 65 ? -13.633 -17.75 3.623 1 94.19 65 ASP B O 1
ATOM 1428 N N . GLU B 1 66 ? -12.938 -19.75 4.176 1 89.88 66 GLU B N 1
ATOM 1429 C CA . GLU B 1 66 ? -13.523 -20.375 2.998 1 89.88 66 GLU B CA 1
ATOM 1430 C C . GLU B 1 66 ? -15.047 -20.438 3.1 1 89.88 66 GLU B C 1
ATOM 1432 O O . GLU B 1 66 ? -15.742 -20.531 2.084 1 89.88 66 GLU B O 1
ATOM 1437 N N . ASN B 1 67 ? -15.547 -20.344 4.312 1 93.31 67 ASN B N 1
ATOM 1438 C CA . ASN B 1 67 ? -16.984 -20.5 4.516 1 93.31 67 ASN B CA 1
ATOM 1439 C C . ASN B 1 67 ? -17.719 -19.172 4.289 1 93.31 67 ASN B C 1
ATOM 1441 O O . ASN B 1 67 ? -18.734 -19.141 3.584 1 93.31 67 ASN B O 1
ATOM 1445 N N . ASP B 1 68 ? -17.188 -18.031 4.785 1 93.56 68 ASP B N 1
ATOM 1446 C CA . ASP B 1 68 ? -17.953 -16.797 4.699 1 93.56 68 ASP B CA 1
ATOM 1447 C C . ASP B 1 68 ? -17.172 -15.719 3.93 1 93.56 68 ASP B C 1
ATOM 1449 O O . ASP B 1 68 ? -17.656 -14.602 3.762 1 93.56 68 ASP B O 1
ATOM 1453 N N . GLY B 1 69 ? -15.953 -16.016 3.541 1 92.44 69 GLY B N 1
ATOM 1454 C CA . GLY B 1 69 ? -15.188 -15.109 2.695 1 92.44 69 GLY B CA 1
ATOM 1455 C C . GLY B 1 69 ? -14.531 -13.984 3.469 1 92.44 69 GLY B C 1
ATOM 1456 O O . GLY B 1 69 ? -13.945 -13.078 2.875 1 92.44 69 GLY B O 1
ATOM 1457 N N . SER B 1 70 ? -14.578 -14.023 4.801 1 94.38 70 SER B N 1
ATOM 1458 C CA . SER B 1 70 ? -14 -12.953 5.605 1 94.38 70 SER B CA 1
ATOM 1459 C C . SER B 1 70 ? -12.492 -13.148 5.781 1 94.38 70 SER B C 1
ATOM 1461 O O . SER B 1 70 ? -12 -14.281 5.766 1 94.38 70 SER B O 1
ATOM 1463 N N . PHE B 1 71 ? -11.844 -12.039 5.922 1 96.06 71 PHE B N 1
ATOM 1464 C CA . PHE B 1 71 ? -10.414 -12.094 6.219 1 96.06 71 PHE B CA 1
ATOM 1465 C C . PHE B 1 71 ? -10.18 -12.141 7.723 1 96.06 71 PHE B C 1
ATOM 1467 O O . PHE B 1 71 ? -10.891 -11.484 8.492 1 96.06 71 PHE B O 1
ATOM 1474 N N . ASP B 1 72 ? -9.141 -12.852 8.102 1 96.5 72 ASP B N 1
ATOM 1475 C CA . ASP B 1 72 ? -8.727 -12.977 9.492 1 96.5 72 ASP B CA 1
ATOM 1476 C C . ASP B 1 72 ? -8.203 -11.641 10.031 1 96.5 72 ASP B C 1
ATOM 1478 O O . ASP B 1 72 ? -7.168 -11.148 9.578 1 96.5 72 ASP B O 1
ATOM 1482 N N . CYS B 1 73 ? -8.875 -11.109 11.039 1 96.5 73 CYS B N 1
ATOM 1483 C CA . CYS B 1 73 ? -8.492 -9.82 11.594 1 96.5 73 CYS B CA 1
ATOM 1484 C C . CYS B 1 73 ? -7.094 -9.867 12.188 1 96.5 73 CYS B C 1
ATOM 1486 O O . CYS B 1 73 ? -6.305 -8.938 12.008 1 96.5 73 CYS B O 1
ATOM 1488 N N . HIS B 1 74 ? -6.812 -10.938 12.875 1 97.12 74 HIS B N 1
ATOM 1489 C CA . HIS B 1 74 ? -5.469 -11.094 13.422 1 97.12 74 HIS B CA 1
ATOM 1490 C C . HIS B 1 74 ? -4.43 -11.164 12.305 1 97.12 74 HIS B C 1
ATOM 1492 O O . HIS B 1 74 ? -3.328 -10.625 12.438 1 97.12 74 HIS B O 1
ATOM 1498 N N . GLY B 1 75 ? -4.805 -11.797 11.227 1 97.62 75 GLY B N 1
ATOM 1499 C CA . GLY B 1 75 ? -3.926 -11.875 10.07 1 97.62 75 GLY B CA 1
ATOM 1500 C C . GLY B 1 75 ? -3.623 -10.516 9.461 1 97.62 75 GLY B C 1
ATOM 1501 O O . GLY B 1 75 ? -2.486 -10.25 9.062 1 97.62 75 GLY B O 1
ATOM 1502 N N . ILE B 1 76 ? -4.664 -9.703 9.406 1 97.81 76 ILE B N 1
ATOM 1503 C CA . ILE B 1 76 ? -4.492 -8.352 8.875 1 97.81 76 ILE B CA 1
ATOM 1504 C C . ILE B 1 76 ? -3.518 -7.57 9.758 1 97.81 76 ILE B C 1
ATOM 1506 O O . ILE B 1 76 ? -2.553 -6.988 9.258 1 97.81 76 ILE B O 1
ATOM 1510 N N . VAL B 1 77 ? -3.723 -7.625 11.031 1 98 77 VAL B N 1
ATOM 1511 C CA . VAL B 1 77 ? -2.885 -6.887 11.969 1 98 77 VAL B CA 1
ATOM 1512 C C . VAL B 1 77 ? -1.451 -7.41 11.898 1 98 77 VAL B C 1
ATOM 1514 O O . VAL B 1 77 ? -0.501 -6.629 11.828 1 98 77 VAL B O 1
ATOM 1517 N N . SER B 1 78 ? -1.292 -8.711 11.891 1 98 78 SER B N 1
ATOM 1518 C CA . SER B 1 78 ? 0.034 -9.32 11.859 1 98 78 SER B CA 1
ATOM 1519 C C . SER B 1 78 ? 0.787 -8.945 10.594 1 98 78 SER B C 1
ATOM 1521 O O . SER B 1 78 ? 1.983 -8.648 10.633 1 98 78 SER B O 1
ATOM 1523 N N . ALA B 1 79 ? 0.116 -8.938 9.453 1 97.88 79 ALA B N 1
ATOM 1524 C CA . ALA B 1 79 ? 0.747 -8.594 8.188 1 97.88 79 ALA B CA 1
ATOM 1525 C C . ALA B 1 79 ? 1.188 -7.129 8.172 1 97.88 79 ALA B C 1
ATOM 1527 O O . ALA B 1 79 ? 2.307 -6.816 7.754 1 97.88 79 ALA B O 1
ATOM 1528 N N . VAL B 1 80 ? 0.334 -6.219 8.641 1 97.25 80 VAL B N 1
ATOM 1529 C CA . VAL B 1 80 ? 0.662 -4.797 8.672 1 97.25 80 VAL B CA 1
ATOM 1530 C C . VAL B 1 80 ? 1.843 -4.555 9.609 1 97.25 80 VAL B C 1
ATOM 1532 O O . VAL B 1 80 ? 2.779 -3.83 9.266 1 97.25 80 VAL B O 1
ATOM 1535 N N . ARG B 1 81 ? 1.851 -5.238 10.727 1 95.5 81 ARG B N 1
ATOM 1536 C CA . ARG B 1 81 ? 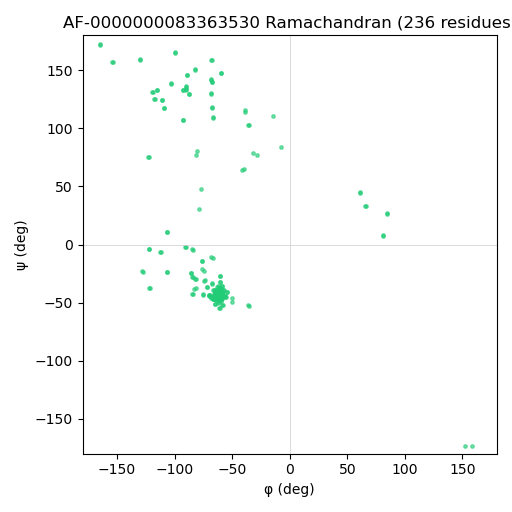2.951 -5.082 11.672 1 95.5 81 ARG B CA 1
ATOM 1537 C C . ARG B 1 81 ? 4.262 -5.59 11.078 1 95.5 81 ARG B C 1
ATOM 1539 O O . ARG B 1 81 ? 5.297 -4.934 11.195 1 95.5 81 ARG B O 1
ATOM 1546 N N . ALA B 1 82 ? 4.195 -6.699 10.516 1 96.31 82 ALA B N 1
ATOM 1547 C CA . ALA B 1 82 ? 5.391 -7.297 9.922 1 96.31 82 ALA B CA 1
ATOM 1548 C C . ALA B 1 82 ? 5.992 -6.387 8.859 1 96.31 82 ALA B C 1
ATOM 1550 O O . ALA B 1 82 ? 7.207 -6.18 8.82 1 96.31 82 ALA B O 1
ATOM 1551 N N . VAL B 1 83 ? 5.145 -5.766 8.039 1 95.56 83 VAL B N 1
ATOM 1552 C CA . VAL B 1 83 ? 5.59 -4.992 6.887 1 95.56 83 VAL B CA 1
ATOM 1553 C C . VAL B 1 83 ? 6.016 -3.598 7.336 1 95.56 83 VAL B C 1
ATOM 1555 O O . VAL B 1 83 ? 6.957 -3.021 6.781 1 95.56 83 VAL B O 1
ATOM 1558 N N . MET B 1 84 ? 5.379 -3.092 8.43 1 93.56 84 MET B N 1
ATOM 1559 C CA . MET B 1 84 ? 5.582 -1.682 8.742 1 93.56 84 MET B CA 1
ATOM 1560 C C . MET B 1 84 ? 6.488 -1.523 9.961 1 93.56 84 MET B C 1
ATOM 1562 O O . MET B 1 84 ? 7.168 -0.505 10.109 1 93.56 84 MET B O 1
ATOM 1566 N N . LEU B 1 85 ? 6.551 -2.562 10.805 1 91.25 85 LEU B N 1
ATOM 1567 C CA . LEU B 1 85 ? 7.145 -2.291 12.109 1 91.25 85 LEU B CA 1
ATOM 1568 C C . LEU B 1 85 ? 8.25 -3.293 12.422 1 91.25 85 LEU B C 1
ATOM 1570 O O . LEU B 1 85 ? 9.109 -3.029 13.266 1 91.25 85 LEU B O 1
ATOM 1574 N N . GLU B 1 86 ? 8.211 -4.457 11.797 1 93.38 86 GLU B N 1
ATOM 1575 C CA . GLU B 1 86 ? 9.234 -5.465 12.055 1 93.38 86 GLU B CA 1
ATOM 1576 C C . GLU B 1 86 ? 10.391 -5.344 11.062 1 93.38 86 GLU B C 1
ATOM 1578 O O . GLU B 1 86 ? 10.289 -5.801 9.922 1 93.38 86 GLU B O 1
ATOM 1583 N N . GLU B 1 87 ? 11.469 -4.879 11.484 1 90.56 87 GLU B N 1
ATOM 1584 C CA . GLU B 1 87 ? 12.586 -4.5 10.633 1 90.56 87 GLU B CA 1
ATOM 1585 C C . GLU B 1 87 ? 13.148 -5.707 9.883 1 90.56 87 GLU B C 1
ATOM 1587 O O . GLU B 1 87 ? 13.438 -5.629 8.688 1 90.56 87 GLU B O 1
ATOM 1592 N N . GLU B 1 88 ? 13.305 -6.805 10.602 1 92.88 88 GLU B N 1
ATOM 1593 C CA . GLU B 1 88 ? 13.891 -7.992 9.984 1 92.88 88 GLU B CA 1
ATOM 1594 C C . GLU B 1 88 ? 12.992 -8.531 8.875 1 92.88 88 GLU B C 1
ATOM 1596 O O . GLU B 1 88 ? 13.469 -8.805 7.766 1 92.88 88 GLU B O 1
ATOM 1601 N N . THR B 1 89 ? 11.75 -8.719 9.227 1 94.56 89 THR B N 1
ATOM 1602 C CA . THR B 1 89 ? 10.805 -9.203 8.227 1 94.56 89 THR B CA 1
ATOM 1603 C C . THR B 1 89 ? 10.719 -8.234 7.047 1 94.56 89 THR B C 1
ATOM 1605 O O . THR B 1 89 ? 10.789 -8.656 5.891 1 94.56 89 THR B O 1
ATOM 1608 N N . ARG B 1 90 ? 10.562 -7.031 7.301 1 93.12 90 ARG B N 1
ATOM 1609 C CA . ARG B 1 90 ? 10.477 -6.008 6.262 1 93.12 90 ARG B CA 1
ATOM 1610 C C . ARG B 1 90 ? 11.727 -6.02 5.387 1 93.12 90 ARG B C 1
ATOM 1612 O O . ARG B 1 90 ? 11.633 -5.906 4.164 1 93.12 90 ARG B O 1
ATOM 1619 N N . GLY B 1 91 ? 12.859 -6.137 5.98 1 91.06 91 GLY B N 1
ATOM 1620 C CA . GLY B 1 91 ? 14.109 -6.176 5.234 1 91.06 91 GLY B CA 1
ATOM 1621 C C . GLY B 1 91 ? 14.148 -7.277 4.191 1 91.06 91 GLY B C 1
ATOM 1622 O O . GLY B 1 91 ? 14.578 -7.055 3.059 1 91.06 91 GLY B O 1
ATOM 1623 N N . VAL B 1 92 ? 13.719 -8.406 4.605 1 94.38 92 VAL B N 1
ATOM 1624 C CA . VAL B 1 92 ? 13.703 -9.555 3.701 1 94.38 92 VAL B CA 1
ATOM 1625 C C . VAL B 1 92 ? 12.734 -9.281 2.551 1 94.38 92 VAL B C 1
ATOM 1627 O O . VAL B 1 92 ? 13.07 -9.5 1.385 1 94.38 92 VAL B O 1
ATOM 1630 N N . LEU B 1 93 ? 11.562 -8.812 2.9 1 95.69 93 LEU B N 1
ATOM 1631 C CA . LEU B 1 93 ? 10.539 -8.562 1.889 1 95.69 93 LEU B CA 1
ATOM 1632 C C . LEU B 1 93 ? 11 -7.496 0.902 1 95.69 93 LEU B C 1
ATOM 1634 O O . LEU B 1 93 ? 10.82 -7.641 -0.308 1 95.69 93 LEU B O 1
ATOM 1638 N N . VAL B 1 94 ? 11.617 -6.488 1.368 1 91.75 94 VAL B N 1
ATOM 1639 C CA . VAL B 1 94 ? 12.062 -5.383 0.528 1 91.75 94 VAL B CA 1
ATOM 1640 C C . VAL B 1 94 ? 13.211 -5.848 -0.366 1 91.75 94 VAL B C 1
ATOM 1642 O O . VAL B 1 94 ? 13.258 -5.508 -1.551 1 91.75 94 VAL B O 1
ATOM 1645 N N . ALA B 1 95 ? 14.133 -6.59 0.194 1 91.69 95 ALA B N 1
ATOM 1646 C CA . ALA B 1 95 ? 15.25 -7.102 -0.591 1 91.69 95 ALA B CA 1
ATOM 1647 C C . ALA B 1 95 ? 14.758 -7.965 -1.75 1 91.69 95 ALA B C 1
ATOM 1649 O O . ALA B 1 95 ? 15.266 -7.859 -2.869 1 91.69 95 ALA B O 1
ATOM 1650 N N . ASN B 1 96 ? 13.812 -8.781 -1.472 1 94.5 96 ASN B N 1
ATOM 1651 C CA . ASN B 1 96 ? 13.281 -9.648 -2.514 1 94.5 96 ASN B CA 1
ATOM 1652 C C . ASN B 1 96 ? 12.453 -8.859 -3.531 1 94.5 96 ASN B C 1
ATOM 1654 O O . ASN B 1 96 ? 12.445 -9.188 -4.719 1 94.5 96 ASN B O 1
ATOM 1658 N N . ALA B 1 97 ? 11.711 -7.844 -3.035 1 92.06 97 ALA B N 1
ATOM 1659 C CA . ALA B 1 97 ? 10.977 -6.977 -3.949 1 92.06 97 ALA B CA 1
ATOM 1660 C C . ALA B 1 97 ? 11.914 -6.27 -4.918 1 92.06 97 ALA B C 1
ATOM 1662 O O . ALA B 1 97 ? 11.594 -6.094 -6.094 1 92.06 97 ALA B O 1
ATOM 1663 N N . LEU B 1 98 ? 13.023 -5.906 -4.41 1 87.62 98 LEU B N 1
ATOM 1664 C CA . LEU B 1 98 ? 14.039 -5.262 -5.242 1 87.62 98 LEU B CA 1
ATOM 1665 C C . LEU B 1 98 ? 14.523 -6.203 -6.336 1 87.62 98 LEU B C 1
ATOM 1667 O O . LEU B 1 98 ? 14.672 -5.797 -7.492 1 87.62 98 LEU B O 1
ATOM 1671 N N . LYS B 1 99 ? 14.758 -7.391 -5.945 1 89.56 99 LYS B N 1
ATOM 1672 C CA . LYS B 1 99 ? 15.18 -8.391 -6.926 1 89.56 99 LYS B CA 1
ATOM 1673 C C . LYS B 1 99 ? 14.094 -8.617 -7.973 1 89.56 99 LYS B C 1
ATOM 1675 O O . LYS B 1 99 ? 14.391 -8.734 -9.164 1 89.56 99 LYS B O 1
ATOM 1680 N N . ALA B 1 100 ? 12.891 -8.648 -7.508 1 89.81 100 ALA B N 1
ATOM 1681 C CA . ALA B 1 100 ? 11.75 -8.891 -8.391 1 89.81 100 ALA B CA 1
ATOM 1682 C C . ALA B 1 100 ? 11.562 -7.73 -9.367 1 89.81 100 ALA B C 1
ATOM 1684 O O . ALA B 1 100 ? 11.164 -7.941 -10.516 1 89.81 100 ALA B O 1
ATOM 1685 N N . GLN B 1 101 ? 11.75 -6.574 -8.906 1 82.62 101 GLN B N 1
ATOM 1686 C CA . GLN B 1 101 ? 11.617 -5.379 -9.734 1 82.62 101 GLN B CA 1
ATOM 1687 C C . GLN B 1 101 ? 12.5 -5.465 -10.977 1 82.62 101 GLN B C 1
ATOM 1689 O O . GLN B 1 101 ? 12.086 -5.07 -12.062 1 82.62 101 GLN B O 1
ATOM 1694 N N . GLY B 1 102 ? 13.703 -5.957 -10.82 1 79.19 102 GLY B N 1
ATOM 1695 C CA . GLY B 1 102 ? 14.594 -6.121 -11.953 1 79.19 102 GLY B CA 1
ATOM 1696 C C . GLY B 1 102 ? 14.023 -7.016 -13.039 1 79.19 102 GLY B C 1
ATOM 1697 O O . GLY B 1 102 ? 14.156 -6.723 -14.227 1 79.19 102 GLY B O 1
ATOM 1698 N N . ILE B 1 103 ? 13.352 -7.957 -12.625 1 79.88 103 ILE B N 1
ATOM 1699 C CA . ILE B 1 103 ? 12.781 -8.922 -13.547 1 79.88 103 ILE B CA 1
ATOM 1700 C C . ILE B 1 103 ? 11.578 -8.305 -14.258 1 79.88 103 ILE B C 1
ATOM 1702 O O . ILE B 1 103 ? 11.43 -8.445 -15.477 1 79.88 103 ILE B O 1
ATOM 1706 N N . ILE B 1 104 ? 10.781 -7.641 -13.531 1 79.94 104 ILE B N 1
ATOM 1707 C CA . ILE B 1 104 ? 9.57 -7.016 -14.062 1 79.94 104 ILE B CA 1
ATOM 1708 C C . ILE B 1 104 ? 9.953 -5.914 -15.055 1 79.94 104 ILE B C 1
ATOM 1710 O O . ILE B 1 104 ? 9.375 -5.812 -16.141 1 79.94 104 ILE B O 1
ATOM 1714 N N . ALA B 1 105 ? 10.852 -5.156 -14.656 1 73.88 105 ALA B N 1
ATOM 1715 C CA . ALA B 1 105 ? 11.305 -4.059 -15.508 1 73.88 105 ALA B CA 1
ATOM 1716 C C . ALA B 1 105 ? 11.836 -4.578 -16.844 1 73.88 105 ALA B C 1
ATOM 1718 O O . ALA B 1 105 ? 11.57 -3.998 -17.891 1 73.88 105 ALA B O 1
ATOM 1719 N N . ASP B 1 106 ? 12.531 -5.637 -16.75 1 74.38 106 ASP B N 1
ATOM 1720 C CA . ASP B 1 106 ? 13.07 -6.254 -17.953 1 74.38 106 ASP B CA 1
ATOM 1721 C C . ASP B 1 106 ? 11.953 -6.742 -18.875 1 74.38 106 ASP B C 1
ATOM 1723 O O . ASP B 1 106 ? 12.016 -6.574 -20.094 1 74.38 106 ASP B O 1
ATOM 1727 N N . LYS B 1 107 ? 11.008 -7.234 -18.281 1 75.38 107 LYS B N 1
ATOM 1728 C CA . LYS B 1 107 ? 9.883 -7.742 -19.062 1 75.38 107 LYS B CA 1
ATOM 1729 C C . LYS B 1 107 ? 9.094 -6.602 -19.703 1 75.38 107 LYS B C 1
ATOM 1731 O O . LYS B 1 107 ? 8.68 -6.699 -20.859 1 75.38 107 LYS B O 1
ATOM 1736 N N . GLU B 1 108 ? 8.883 -5.621 -18.906 1 72.38 108 GLU B N 1
ATOM 1737 C CA . GLU B 1 108 ? 8.164 -4.465 -19.438 1 72.38 108 GLU B CA 1
ATOM 1738 C C . GLU B 1 108 ? 8.93 -3.83 -20.609 1 72.38 108 GLU B C 1
ATOM 1740 O O . GLU B 1 108 ? 8.32 -3.377 -21.578 1 72.38 108 GLU B O 1
ATOM 1745 N N . LEU B 1 109 ? 10.125 -3.781 -20.453 1 66.56 109 LEU B N 1
ATOM 1746 C CA . LEU B 1 109 ? 10.961 -3.27 -21.531 1 66.56 109 LEU B CA 1
ATOM 1747 C C . LEU B 1 109 ? 10.844 -4.141 -22.781 1 66.56 109 LEU B C 1
ATOM 1749 O O . LEU B 1 109 ? 10.773 -3.625 -23.891 1 66.56 109 LEU B O 1
ATOM 1753 N N . GLN B 1 110 ? 10.836 -5.312 -22.547 1 67.12 110 GLN B N 1
ATOM 1754 C CA . GLN B 1 110 ? 10.711 -6.242 -23.656 1 67.12 110 GLN B CA 1
ATOM 1755 C C . GLN B 1 110 ? 9.359 -6.094 -24.359 1 67.12 110 GLN B C 1
ATOM 1757 O O . GLN B 1 110 ? 9.289 -6.098 -25.594 1 67.12 110 GLN B O 1
ATOM 1762 N N . TYR B 1 111 ? 8.43 -5.93 -23.484 1 67.38 111 TYR B N 1
ATOM 1763 C CA . TYR B 1 111 ? 7.094 -5.762 -24.062 1 67.38 111 TYR B CA 1
ATOM 1764 C C . TYR B 1 111 ? 7.004 -4.469 -24.859 1 67.38 111 TYR B C 1
ATOM 1766 O O . TYR B 1 111 ? 6.391 -4.438 -25.922 1 67.38 111 TYR B O 1
ATOM 1774 N N . ARG B 1 112 ? 7.531 -3.488 -24.344 1 68.62 112 ARG B N 1
ATOM 1775 C CA . ARG B 1 112 ? 7.543 -2.221 -25.078 1 68.62 112 ARG B CA 1
ATOM 1776 C C . ARG B 1 112 ? 8.281 -2.355 -26.406 1 68.62 112 ARG B C 1
ATOM 1778 O O . ARG B 1 112 ? 7.855 -1.807 -27.422 1 68.62 112 ARG B O 1
ATOM 1785 N N . TYR B 1 113 ? 9.336 -3.082 -26.328 1 66.62 113 TYR B N 1
ATOM 1786 C CA . TYR B 1 113 ? 10.117 -3.314 -27.531 1 66.62 113 TYR B CA 1
ATOM 1787 C C . TYR B 1 113 ? 9.328 -4.117 -28.562 1 66.62 113 TYR B C 1
ATOM 1789 O O . TYR B 1 113 ? 9.352 -3.812 -29.75 1 66.62 113 TYR B O 1
ATOM 1797 N N . ILE B 1 114 ? 8.719 -5.02 -28.172 1 70 114 ILE B N 1
ATOM 1798 C CA . ILE B 1 114 ? 7.938 -5.871 -29.062 1 70 114 ILE B CA 1
ATOM 1799 C C . ILE B 1 114 ? 6.754 -5.086 -29.625 1 70 114 ILE B C 1
ATOM 1801 O O . ILE B 1 114 ? 6.43 -5.207 -30.812 1 70 114 ILE B O 1
ATOM 1805 N N . ASP B 1 115 ? 6.098 -4.379 -28.719 1 69.31 115 ASP B N 1
ATOM 1806 C CA . ASP B 1 115 ? 4.996 -3.533 -29.172 1 69.31 115 ASP B CA 1
ATOM 1807 C C . ASP B 1 115 ? 5.465 -2.553 -30.234 1 69.31 115 ASP B C 1
ATOM 1809 O O . ASP B 1 115 ? 4.746 -2.295 -31.203 1 69.31 115 ASP B O 1
ATOM 1813 N N . GLN B 1 116 ? 6.574 -1.991 -29.953 1 70.12 116 GLN B N 1
ATOM 1814 C CA . GLN B 1 116 ? 7.164 -1.062 -30.906 1 70.12 116 GLN B CA 1
ATOM 1815 C C . GLN B 1 116 ? 7.477 -1.759 -32.219 1 70.12 116 GLN B C 1
ATOM 1817 O O . GLN B 1 116 ? 7.293 -1.179 -33.312 1 70.12 116 GLN B O 1
ATOM 1822 N N . LEU B 1 117 ? 7.887 -2.91 -32.094 1 69.88 117 LEU B N 1
ATOM 1823 C CA . LEU B 1 117 ? 8.211 -3.67 -33.281 1 69.88 117 LEU B CA 1
ATOM 1824 C C . LEU B 1 117 ? 6.941 -4.102 -34 1 69.88 117 LEU B C 1
ATOM 1826 O O . LEU B 1 117 ? 6.906 -4.137 -35.25 1 69.88 117 LEU B O 1
ATOM 1830 N N . THR B 1 118 ? 5.977 -4.289 -33.219 1 70.56 118 THR B N 1
ATOM 1831 C CA . THR B 1 118 ? 4.75 -4.777 -33.844 1 70.56 118 THR B CA 1
ATOM 1832 C C . THR B 1 118 ? 3.947 -3.621 -34.438 1 70.56 118 THR B C 1
ATOM 1834 O O . THR B 1 118 ? 3.16 -3.816 -35.344 1 70.56 118 THR B O 1
ATOM 1837 N N . GLN B 1 119 ? 3.957 -2.508 -33.719 1 61.62 119 GLN B N 1
ATOM 1838 C CA . GLN B 1 119 ? 3.281 -1.343 -34.281 1 61.62 119 GLN B CA 1
ATOM 1839 C C . GLN B 1 119 ? 4.004 -0.834 -35.531 1 61.62 119 GLN B C 1
ATOM 1841 O O . GLN B 1 119 ? 3.457 -0.036 -36.281 1 61.62 119 GLN B O 1
ATOM 1846 N N . GLN B 1 120 ? 5.148 -1.287 -35.781 1 49.34 120 GLN B N 1
ATOM 1847 C CA . GLN B 1 120 ? 5.637 -1.014 -37.125 1 49.34 120 GLN B CA 1
ATOM 1848 C C . GLN B 1 120 ? 5.055 -2.002 -38.125 1 49.34 120 GLN B C 1
ATOM 1850 O O . GLN B 1 120 ? 4.773 -3.152 -37.781 1 49.34 120 GLN B O 1
#

Radius of gyration: 18.34 Å; Cα contacts (8 Å, |Δi|>4): 346; chains: 2; bounding box: 44×46×64 Å

Organism: Setaria viridis (NCBI:txid4556)